Protein AF-A0A2N1PET9-F1 (afdb_monomer_lite)

Foldseek 3Di:
DWDKFDKDFVVVCVFFQKKAFAPQKKKKKFFWDDPVPPDIDTDDIDDIDHTMDTCDCVVCPPTTIIMIIMAGVVGDDCPVPNVCRVVRMDTDGHDWFWAQAADDAFDLDGDDDDDLQSQQKIKTDKDFCVVQPQQKKKAFAPQKWKKKFFWDADPVRGITTHDIDDTDHGIDGHHCLLRPPGGIIMMIMGGPDGSDGCNVPRVCRSVRIDIDGLDDDDDDDDDDQKFKDQAADDAFDQDGDDDDDFVSLQKIKIDKDWPVVLVQFFKKAAAPQKWKKKFFWDDDSNTTTGNDIDDTDHGIDTCDCVVCVPTTMIMMMMGGVVGGGCNVPRGVRSVRIDTHGDD

Structure (mmCIF, N/CA/C/O backbone):
data_AF-A0A2N1PET9-F1
#
_entry.id   AF-A0A2N1PET9-F1
#
loop_
_atom_site.group_PDB
_atom_site.id
_atom_site.type_symbol
_atom_site.label_atom_id
_atom_site.label_alt_id
_atom_site.label_comp_id
_atom_site.label_asym_id
_atom_site.label_entity_id
_atom_site.label_seq_id
_atom_site.pdbx_PDB_ins_code
_atom_site.Cartn_x
_atom_site.Cartn_y
_atom_site.Cartn_z
_atom_site.occupancy
_atom_site.B_iso_or_equiv
_atom_site.auth_seq_id
_atom_site.auth_comp_id
_atom_site.auth_asym_id
_atom_site.auth_atom_id
_atom_site.pdbx_PDB_model_num
ATOM 1 N N . GLY A 1 1 ? 29.180 -23.696 -14.753 1.00 80.88 1 GLY A N 1
ATOM 2 C CA . GLY A 1 1 ? 27.832 -24.281 -14.596 1.00 80.88 1 GLY A CA 1
ATOM 3 C C . GLY A 1 1 ? 26.799 -23.301 -15.110 1.00 80.88 1 GLY A C 1
ATOM 4 O O . GLY A 1 1 ? 27.166 -22.162 -15.376 1.00 80.88 1 GLY A O 1
ATOM 5 N N . TYR A 1 2 ? 25.548 -23.732 -15.288 1.00 87.75 2 TYR A N 1
ATOM 6 C CA . TYR A 1 2 ? 24.441 -22.824 -15.601 1.00 87.75 2 TYR A CA 1
ATOM 7 C C . TYR A 1 2 ? 23.434 -22.825 -14.456 1.00 87.75 2 TYR A C 1
ATOM 9 O O . TYR A 1 2 ? 23.086 -23.896 -13.964 1.00 87.75 2 TYR A O 1
ATOM 17 N N . ALA A 1 3 ? 22.960 -21.643 -14.080 1.00 93.50 3 ALA A N 1
ATOM 18 C CA . ALA A 1 3 ? 21.746 -21.470 -13.294 1.00 93.50 3 ALA A CA 1
ATOM 19 C C . ALA A 1 3 ? 20.600 -21.092 -14.238 1.00 93.50 3 ALA A C 1
ATOM 21 O O . ALA A 1 3 ? 20.826 -20.371 -15.211 1.00 93.50 3 ALA A O 1
ATOM 22 N N . ALA A 1 4 ? 19.396 -21.590 -13.976 1.00 93.62 4 ALA A N 1
ATOM 23 C CA . ALA A 1 4 ? 18.202 -21.242 -14.739 1.00 93.62 4 ALA A CA 1
ATOM 24 C C . ALA A 1 4 ? 17.320 -20.307 -13.908 1.00 93.62 4 ALA A C 1
ATOM 26 O O . ALA A 1 4 ? 17.131 -20.547 -12.716 1.00 93.62 4 ALA A O 1
ATOM 27 N N . SER A 1 5 ? 16.782 -19.260 -14.528 1.00 93.31 5 SER A N 1
ATOM 28 C CA . SER A 1 5 ? 15.759 -18.421 -13.907 1.00 93.31 5 SER A CA 1
ATOM 29 C C . SER A 1 5 ? 14.378 -19.077 -13.970 1.00 93.31 5 SER A C 1
ATOM 31 O O . SER A 1 5 ? 14.150 -20.040 -14.707 1.00 93.31 5 SER A O 1
ATOM 33 N N . ASN A 1 6 ? 13.422 -18.466 -13.271 1.00 92.06 6 ASN A N 1
ATOM 34 C CA . ASN A 1 6 ? 12.003 -18.673 -13.544 1.00 92.06 6 ASN A CA 1
ATOM 35 C C . ASN A 1 6 ? 11.643 -18.225 -14.972 1.00 92.06 6 ASN A C 1
ATOM 37 O O . ASN A 1 6 ? 12.381 -17.460 -15.604 1.00 92.06 6 ASN A O 1
ATOM 41 N N . VAL A 1 7 ? 10.494 -18.694 -15.463 1.00 92.25 7 VAL A N 1
ATOM 42 C CA . VAL A 1 7 ? 9.894 -18.193 -16.704 1.00 92.25 7 VAL A CA 1
ATOM 43 C C . VAL A 1 7 ? 9.193 -16.872 -16.413 1.00 92.25 7 VAL A C 1
ATOM 45 O O . VAL A 1 7 ? 8.407 -16.777 -15.473 1.00 92.25 7 VAL A O 1
ATOM 48 N N . LEU A 1 8 ? 9.475 -15.867 -17.231 1.00 90.50 8 LEU A N 1
ATOM 49 C CA . LEU A 1 8 ? 8.932 -14.519 -17.135 1.00 90.50 8 LEU A CA 1
ATOM 50 C C . LEU A 1 8 ? 8.162 -14.206 -18.416 1.00 90.50 8 LEU A C 1
ATOM 52 O O . LEU A 1 8 ? 8.587 -14.581 -19.510 1.00 90.50 8 LEU A O 1
ATOM 56 N N . SER A 1 9 ? 7.020 -13.537 -18.289 1.00 89.06 9 SER A N 1
ATOM 57 C CA . SER A 1 9 ? 6.255 -13.076 -19.445 1.00 89.06 9 SER A CA 1
ATOM 58 C C . SER A 1 9 ? 6.850 -11.790 -20.013 1.00 89.06 9 SER A C 1
ATOM 60 O O . SER A 1 9 ? 7.503 -11.024 -19.308 1.00 89.06 9 SER A O 1
ATOM 62 N N . LYS A 1 10 ? 6.573 -11.506 -21.283 1.00 88.88 10 LYS A N 1
ATOM 63 C CA . LYS A 1 10 ? 6.876 -10.223 -21.924 1.00 88.88 10 LYS A CA 1
ATOM 64 C C . LYS A 1 10 ? 6.286 -9.039 -21.164 1.00 88.88 10 LYS A C 1
ATOM 66 O O . LYS A 1 10 ? 6.939 -8.015 -21.015 1.00 88.88 10 LYS A O 1
ATOM 71 N N . HIS A 1 11 ? 5.099 -9.225 -20.597 1.00 81.88 11 HIS A N 1
ATOM 72 C CA . HIS A 1 11 ? 4.418 -8.231 -19.771 1.00 81.88 11 HIS A CA 1
ATOM 73 C C . HIS A 1 11 ? 5.182 -7.865 -18.485 1.00 81.88 11 HIS A C 1
ATOM 75 O O . HIS A 1 11 ? 5.112 -6.726 -18.038 1.00 81.88 11 HIS A O 1
ATOM 81 N N . TYR A 1 12 ? 5.984 -8.781 -17.925 1.00 80.06 12 TYR A N 1
ATOM 82 C CA . TYR A 1 12 ? 6.886 -8.463 -16.807 1.00 80.06 12 TYR A CA 1
ATOM 83 C C . TYR A 1 12 ? 7.897 -7.356 -17.169 1.00 80.06 12 TYR A C 1
ATOM 85 O O . TYR A 1 12 ? 8.369 -6.629 -16.298 1.00 80.06 12 TYR A O 1
ATOM 93 N N . PHE A 1 13 ? 8.218 -7.225 -18.458 1.00 83.69 13 PHE A N 1
ATOM 94 C CA . PHE A 1 13 ? 9.203 -6.296 -19.006 1.00 83.69 13 PHE A CA 1
ATOM 95 C C . PHE A 1 13 ? 8.574 -5.168 -19.833 1.00 83.69 13 PHE A C 1
ATOM 97 O O . PHE A 1 13 ? 9.290 -4.526 -20.593 1.00 83.69 13 PHE A O 1
ATOM 104 N N . GLU A 1 14 ? 7.263 -4.925 -19.726 1.00 76.94 14 GLU A N 1
ATOM 105 C CA . GLU A 1 14 ? 6.560 -3.950 -20.581 1.00 76.94 14 GLU A CA 1
ATOM 106 C C . GLU A 1 14 ? 7.174 -2.539 -20.509 1.00 76.94 14 GLU A C 1
ATOM 108 O O . GLU A 1 14 ? 7.229 -1.841 -21.518 1.00 76.94 14 GLU A O 1
ATOM 113 N N . ASP A 1 15 ? 7.748 -2.181 -19.357 1.00 77.31 15 ASP A N 1
ATOM 114 C CA . ASP A 1 15 ? 8.435 -0.906 -19.130 1.00 77.31 15 ASP A CA 1
ATOM 115 C C . ASP A 1 15 ? 9.960 -1.032 -19.050 1.00 77.31 15 ASP A C 1
ATOM 117 O O . ASP A 1 15 ? 10.623 -0.132 -18.544 1.00 77.31 15 ASP A O 1
ATOM 121 N N . VAL A 1 16 ? 10.542 -2.139 -19.511 1.00 85.31 16 VAL A N 1
ATOM 122 C CA . VAL A 1 16 ? 11.996 -2.330 -19.550 1.00 85.31 16 VAL A CA 1
ATOM 123 C C . VAL A 1 16 ? 12.487 -2.126 -20.969 1.00 85.31 16 VAL A C 1
ATOM 125 O O . VAL A 1 16 ? 12.149 -2.881 -21.876 1.00 85.31 16 VAL A O 1
ATOM 128 N N . THR A 1 17 ? 13.330 -1.118 -21.159 1.00 88.00 17 THR A N 1
ATOM 129 C CA . THR A 1 17 ? 13.950 -0.832 -22.454 1.00 88.00 17 THR A CA 1
ATOM 130 C C . THR A 1 17 ? 15.231 -1.627 -22.645 1.00 88.00 17 THR A C 1
ATOM 132 O O . THR A 1 17 ? 15.589 -1.968 -23.772 1.00 88.00 17 THR A O 1
ATOM 135 N N . GLU A 1 18 ? 15.938 -1.925 -21.556 1.00 91.25 18 GLU A N 1
ATOM 136 C CA . GLU A 1 18 ? 17.238 -2.585 -21.589 1.00 91.25 18 GLU A CA 1
ATOM 137 C C . GLU A 1 18 ? 17.450 -3.418 -20.328 1.00 91.25 18 GLU A C 1
ATOM 139 O O . GLU A 1 18 ? 16.949 -3.080 -19.256 1.00 91.25 18 GLU A O 1
ATOM 144 N N . PHE A 1 19 ? 18.287 -4.444 -20.416 1.00 92.50 19 PHE A N 1
ATOM 145 C CA . PHE A 1 19 ? 18.917 -5.007 -19.230 1.00 92.50 19 PHE A CA 1
ATOM 146 C C . PHE A 1 19 ? 20.412 -5.180 -19.437 1.00 92.50 19 PHE A C 1
ATOM 148 O O . PHE A 1 19 ? 20.862 -5.552 -20.522 1.00 92.50 19 PHE A O 1
ATOM 155 N N . ALA A 1 20 ? 21.187 -4.913 -18.394 1.00 94.06 20 ALA A N 1
ATOM 156 C CA . ALA A 1 20 ? 22.621 -5.116 -18.384 1.00 94.06 20 ALA A CA 1
ATOM 157 C C . ALA A 1 20 ? 22.990 -6.301 -17.501 1.00 94.06 20 ALA A C 1
ATOM 159 O O . ALA A 1 20 ? 22.416 -6.529 -16.437 1.00 94.06 20 ALA A O 1
ATOM 160 N N . ILE A 1 21 ? 23.966 -7.060 -17.979 1.00 96.25 21 ILE A N 1
ATOM 161 C CA . ILE A 1 21 ? 24.549 -8.208 -17.299 1.00 96.25 21 ILE A CA 1
ATOM 162 C C . ILE A 1 21 ? 25.854 -7.739 -16.669 1.00 96.25 21 ILE A C 1
ATOM 164 O O . ILE A 1 21 ? 26.705 -7.183 -17.369 1.00 96.25 21 ILE A O 1
ATOM 168 N N . ALA A 1 22 ? 26.015 -7.971 -15.369 1.00 95.12 22 ALA A N 1
ATOM 169 C CA . ALA A 1 22 ? 27.225 -7.616 -14.645 1.00 95.12 22 ALA A CA 1
ATOM 170 C C . ALA A 1 22 ? 28.475 -8.283 -15.247 1.00 95.12 22 ALA A C 1
ATOM 172 O O . ALA A 1 22 ? 28.432 -9.409 -15.759 1.00 95.12 22 ALA A O 1
ATOM 173 N N . ASP A 1 23 ? 29.610 -7.592 -15.145 1.00 96.12 23 ASP A N 1
ATOM 174 C CA . ASP A 1 23 ? 30.898 -8.113 -15.593 1.00 96.12 23 ASP A CA 1
ATOM 175 C C . ASP A 1 23 ? 31.217 -9.458 -14.925 1.00 96.12 23 ASP A C 1
ATOM 177 O O . ASP A 1 23 ? 30.958 -9.682 -13.742 1.00 96.12 23 ASP A O 1
ATOM 181 N N . GLY A 1 24 ? 31.798 -10.376 -15.698 1.00 95.31 24 GLY A N 1
ATOM 182 C CA . GLY A 1 24 ? 32.070 -11.737 -15.231 1.00 95.31 24 GLY A CA 1
ATOM 183 C C . GLY A 1 24 ? 30.876 -12.689 -15.339 1.00 95.31 24 GLY A C 1
ATOM 184 O O . GLY A 1 24 ? 31.009 -13.845 -14.940 1.00 95.31 24 GLY A O 1
ATOM 185 N N . TYR A 1 25 ? 29.753 -12.263 -15.926 1.00 97.19 25 TYR A N 1
ATOM 186 C CA . TYR A 1 25 ? 28.611 -13.124 -16.241 1.00 97.19 25 TYR A CA 1
ATOM 187 C C . TYR A 1 25 ? 28.222 -13.060 -17.721 1.00 97.19 25 TYR A C 1
ATOM 189 O O . TYR A 1 25 ? 28.483 -12.095 -18.433 1.00 97.19 25 TYR A O 1
ATOM 197 N N . GLN A 1 26 ? 27.579 -14.128 -18.186 1.00 97.06 26 GLN A N 1
ATOM 198 C CA . GLN A 1 26 ? 26.928 -14.219 -19.490 1.00 97.06 26 GLN A CA 1
ATOM 199 C C . GLN A 1 26 ? 25.608 -14.975 -19.364 1.00 97.06 26 GLN A C 1
ATOM 201 O O . GLN A 1 26 ? 25.441 -15.835 -18.492 1.00 97.06 26 GLN A O 1
ATOM 206 N N . VAL A 1 27 ? 24.698 -14.726 -20.298 1.00 96.94 27 VAL A N 1
ATOM 207 C CA . VAL A 1 27 ? 23.356 -15.316 -20.277 1.00 96.94 27 VAL A CA 1
ATOM 208 C C . VAL A 1 27 ? 22.914 -15.779 -21.659 1.00 96.94 27 VAL A C 1
ATOM 210 O O . VAL A 1 27 ? 23.251 -15.178 -22.677 1.00 96.94 27 VAL A O 1
ATOM 213 N N . LYS A 1 28 ? 22.158 -16.877 -21.698 1.00 96.56 28 LYS A N 1
ATOM 214 C CA . LYS A 1 28 ? 21.377 -17.297 -22.868 1.00 96.56 28 LYS A CA 1
ATOM 215 C C . LYS A 1 28 ? 19.904 -17.049 -22.598 1.00 96.56 28 LYS A C 1
ATOM 217 O O . LYS A 1 28 ? 19.415 -17.433 -21.535 1.00 96.56 28 LYS A O 1
ATOM 222 N N . MET A 1 29 ? 19.208 -16.503 -23.585 1.00 96.06 29 MET A N 1
ATOM 223 C CA . MET A 1 29 ? 17.759 -16.349 -23.548 1.00 96.06 29 MET A CA 1
ATOM 224 C C . MET A 1 29 ? 17.119 -17.633 -24.045 1.00 96.06 29 MET A C 1
ATOM 226 O O . MET A 1 29 ? 17.530 -18.203 -25.063 1.00 96.06 29 MET A O 1
ATOM 230 N N . ILE A 1 30 ? 16.125 -18.095 -23.307 1.00 97.62 30 ILE A N 1
ATOM 231 C CA . ILE A 1 30 ? 15.328 -19.273 -23.606 1.00 97.62 30 ILE A CA 1
ATOM 232 C C . ILE A 1 30 ? 13.914 -18.768 -23.847 1.00 97.62 30 ILE A C 1
ATOM 234 O O . ILE A 1 30 ? 13.258 -18.362 -22.900 1.00 97.62 30 ILE A O 1
ATOM 238 N N . TYR A 1 31 ? 13.445 -18.774 -25.089 1.00 97.62 31 TYR A N 1
ATOM 239 C CA . TYR A 1 31 ? 12.076 -18.366 -25.399 1.00 97.62 31 TYR A CA 1
ATOM 240 C C . TYR A 1 31 ? 11.148 -19.565 -25.321 1.00 97.62 31 TYR A C 1
ATOM 242 O O . TYR A 1 31 ? 11.491 -20.657 -25.799 1.00 97.62 31 TYR A O 1
ATOM 250 N N . LEU A 1 32 ? 9.982 -19.371 -24.713 1.00 97.69 32 LEU A N 1
ATOM 251 C CA . LEU A 1 32 ? 9.040 -20.442 -24.417 1.00 97.69 32 LEU A CA 1
ATOM 252 C C . LEU A 1 32 ? 7.640 -20.126 -24.949 1.00 97.69 32 LEU A C 1
ATOM 254 O O . LEU A 1 32 ? 7.235 -18.974 -25.065 1.00 97.69 32 LEU A O 1
ATOM 258 N N . SER A 1 33 ? 6.897 -21.187 -25.251 1.00 95.75 33 SER A N 1
ATOM 259 C CA . SER A 1 33 ? 5.436 -21.152 -25.388 1.00 95.75 33 SER A CA 1
ATOM 260 C C . SER A 1 33 ? 4.795 -21.626 -24.092 1.00 95.75 33 SER A C 1
ATOM 262 O O . SER A 1 33 ? 5.385 -22.456 -23.396 1.00 95.75 33 SER A O 1
ATOM 264 N N . TYR A 1 34 ? 3.592 -21.132 -23.814 1.00 93.50 34 TYR A N 1
ATOM 265 C CA . TYR A 1 34 ? 2.735 -21.573 -22.719 1.00 93.50 34 TYR A CA 1
ATOM 266 C C . TYR A 1 34 ? 1.510 -22.294 -23.287 1.00 93.50 34 TYR A C 1
ATOM 268 O O . TYR A 1 34 ? 0.908 -21.816 -24.248 1.00 93.50 34 TYR A O 1
ATOM 276 N N . ASP A 1 35 ? 1.156 -23.449 -22.726 1.00 90.81 35 ASP A N 1
ATOM 277 C CA . ASP A 1 35 ? 0.040 -24.269 -23.219 1.00 90.81 35 ASP A CA 1
ATOM 278 C C . ASP A 1 35 ? -1.322 -23.927 -22.592 1.00 90.81 35 ASP A C 1
ATOM 280 O O . ASP A 1 35 ? -2.331 -24.512 -22.980 1.00 90.81 35 ASP A O 1
ATOM 284 N N . GLY A 1 36 ? -1.363 -22.998 -21.632 1.00 87.38 36 GLY A N 1
ATOM 285 C CA . GLY A 1 36 ? -2.576 -22.654 -20.884 1.00 87.38 36 GLY A CA 1
ATOM 286 C C . GLY A 1 36 ? -2.840 -23.528 -19.652 1.00 87.38 36 GLY A C 1
ATOM 287 O O . GLY A 1 36 ? -3.725 -23.197 -18.867 1.00 87.38 36 GLY A O 1
ATOM 288 N N . TYR A 1 37 ? -2.068 -24.599 -19.442 1.00 90.38 37 TYR A N 1
ATOM 289 C CA . TYR A 1 37 ? -2.277 -25.613 -18.397 1.00 90.38 37 TYR A CA 1
ATOM 290 C C . TYR A 1 37 ? -1.090 -25.743 -17.434 1.00 90.38 37 TYR A C 1
ATOM 292 O O . TYR A 1 37 ? -0.910 -26.777 -16.790 1.00 90.38 37 TYR A O 1
ATOM 300 N N . GLY A 1 38 ? -0.269 -24.701 -17.325 1.00 87.00 38 GLY A N 1
ATOM 301 C CA . GLY A 1 38 ? 0.893 -24.690 -16.437 1.00 87.00 38 GLY A CA 1
ATOM 302 C C . GLY A 1 38 ? 2.186 -25.209 -17.069 1.00 87.00 38 GLY A C 1
ATOM 303 O O . GLY A 1 38 ? 3.208 -25.205 -16.383 1.00 87.00 38 GLY A O 1
ATOM 304 N N . ASN A 1 39 ? 2.197 -25.621 -18.345 1.00 92.25 39 ASN A N 1
ATOM 305 C CA . ASN A 1 39 ? 3.411 -26.147 -18.974 1.00 92.25 39 ASN A CA 1
ATOM 306 C C . ASN A 1 39 ? 4.035 -25.155 -19.954 1.00 92.25 39 ASN A C 1
ATOM 308 O O . ASN A 1 39 ? 3.360 -24.496 -20.747 1.00 92.25 39 ASN A O 1
ATOM 312 N N . TYR A 1 40 ? 5.368 -25.130 -19.944 1.00 95.50 40 TYR A N 1
ATOM 313 C CA . TYR A 1 40 ? 6.169 -24.332 -20.861 1.00 95.50 40 TYR A CA 1
ATOM 314 C C . TYR A 1 40 ? 7.007 -25.215 -21.778 1.00 95.50 40 TYR A C 1
ATOM 316 O O . TYR A 1 40 ? 7.647 -26.173 -21.338 1.00 95.50 40 TYR A O 1
ATOM 324 N N . LYS A 1 41 ? 7.054 -24.860 -23.063 1.00 96.44 41 LYS A N 1
ATOM 325 C CA . LYS A 1 41 ? 7.885 -25.547 -24.056 1.00 96.44 41 LYS A CA 1
ATOM 326 C C . LYS A 1 41 ? 8.892 -24.582 -24.656 1.00 96.44 41 LYS A C 1
ATOM 328 O O . LYS A 1 41 ? 8.511 -23.562 -25.222 1.00 96.44 41 LYS A O 1
ATOM 333 N N . VAL A 1 42 ? 10.172 -24.949 -24.591 1.00 97.12 42 VAL A N 1
ATOM 334 C CA . VAL A 1 42 ? 11.250 -24.183 -25.229 1.00 97.12 42 VAL A CA 1
ATOM 335 C C . VAL A 1 42 ? 11.060 -24.175 -26.743 1.00 97.12 42 VAL A C 1
ATOM 337 O O . VAL A 1 42 ? 11.024 -25.233 -27.375 1.00 97.12 42 VAL A O 1
ATOM 340 N N . LEU A 1 43 ? 10.973 -22.976 -27.305 1.00 97.25 43 LEU A N 1
ATOM 341 C CA . LEU A 1 43 ? 10.881 -22.726 -28.739 1.00 97.25 43 LEU A CA 1
ATOM 342 C C . LEU A 1 43 ? 12.251 -22.399 -29.325 1.00 97.25 43 LEU A C 1
ATOM 344 O O . LEU A 1 43 ? 12.633 -22.943 -30.359 1.00 97.25 43 LEU A O 1
ATOM 348 N N . PHE A 1 44 ? 13.009 -21.547 -28.636 1.00 97.06 44 PHE A N 1
ATOM 349 C CA . PHE A 1 44 ? 14.278 -21.037 -29.133 1.00 97.06 44 PHE A CA 1
ATOM 350 C C . PHE A 1 44 ? 15.273 -20.796 -27.997 1.00 97.06 44 PHE A C 1
ATOM 352 O O . PHE A 1 44 ? 14.895 -20.537 -26.855 1.00 97.06 44 PHE A O 1
ATOM 359 N N . ARG A 1 45 ? 16.566 -20.916 -28.314 1.00 97.00 45 ARG A N 1
ATOM 360 C CA . ARG A 1 45 ? 17.674 -20.597 -27.411 1.00 97.00 45 ARG A CA 1
ATOM 361 C C . ARG A 1 45 ? 18.688 -19.754 -28.159 1.00 97.00 45 ARG A C 1
ATOM 363 O O . ARG A 1 45 ? 19.130 -20.152 -29.235 1.00 97.00 45 ARG A O 1
ATOM 370 N N . THR A 1 46 ? 19.092 -18.641 -27.571 1.00 96.25 46 THR A N 1
ATOM 371 C CA . THR A 1 46 ? 20.109 -17.772 -28.166 1.00 96.25 46 THR A CA 1
ATOM 372 C C . THR A 1 46 ? 21.523 -18.306 -27.924 1.00 96.25 46 THR A C 1
ATOM 374 O O . THR A 1 46 ? 21.758 -19.215 -27.116 1.00 96.25 46 THR A O 1
ATOM 377 N N . SER A 1 47 ? 22.501 -17.691 -28.592 1.00 95.44 47 SER A N 1
ATOM 378 C CA . SER A 1 47 ? 23.890 -17.693 -28.127 1.00 95.44 47 SER A CA 1
ATOM 379 C C . SER A 1 47 ? 24.024 -16.971 -26.778 1.00 95.44 47 SER A C 1
ATOM 381 O O . SER A 1 47 ? 23.077 -16.355 -26.286 1.00 95.44 47 SER A O 1
ATOM 383 N N . THR A 1 48 ? 25.199 -17.076 -26.159 1.00 95.75 48 THR A N 1
ATOM 384 C CA . THR A 1 48 ? 25.529 -16.313 -24.950 1.00 95.75 48 THR A CA 1
ATOM 385 C C . THR A 1 48 ? 25.673 -14.832 -25.271 1.00 95.75 48 THR A C 1
ATOM 387 O O . THR A 1 48 ? 26.273 -14.477 -26.285 1.00 95.75 48 THR A O 1
ATOM 390 N N . PHE A 1 49 ? 25.173 -13.992 -24.376 1.00 95.94 49 PHE A N 1
ATOM 391 C CA . PHE A 1 49 ? 25.337 -12.546 -24.398 1.00 95.94 49 PHE A CA 1
ATOM 392 C C . PHE A 1 49 ? 26.037 -12.055 -23.130 1.00 95.94 49 PHE A C 1
ATOM 394 O O . PHE A 1 49 ? 25.976 -12.713 -22.091 1.00 95.94 49 PHE A O 1
ATOM 401 N N . THR A 1 50 ? 26.657 -10.884 -23.234 1.00 96.19 50 THR A N 1
ATOM 402 C CA . THR A 1 50 ? 27.302 -10.118 -22.156 1.00 96.19 50 THR A CA 1
ATOM 403 C C . THR A 1 50 ? 26.953 -8.639 -22.327 1.00 96.19 50 THR A C 1
ATOM 405 O O . THR A 1 50 ? 26.648 -8.223 -23.446 1.00 96.19 50 THR A O 1
ATOM 408 N N . GLY A 1 51 ? 27.076 -7.834 -21.270 1.00 95.31 51 GLY A N 1
ATOM 409 C CA . GLY A 1 51 ? 26.830 -6.390 -21.336 1.00 95.31 51 GLY A CA 1
ATOM 410 C C . GLY A 1 51 ? 25.343 -6.041 -21.414 1.00 95.31 51 GLY A C 1
ATOM 411 O O . GLY A 1 51 ? 24.519 -6.720 -20.807 1.00 95.31 51 GLY A O 1
ATOM 412 N N . THR A 1 52 ? 25.010 -4.970 -22.135 1.00 95.69 52 THR A N 1
ATOM 413 C CA . THR A 1 52 ? 23.641 -4.444 -22.237 1.00 95.69 52 THR A CA 1
ATOM 414 C C . THR A 1 52 ? 22.893 -5.009 -23.436 1.00 95.69 52 THR A C 1
ATOM 416 O O . THR A 1 52 ? 23.418 -5.058 -24.550 1.00 95.69 52 THR A O 1
ATOM 419 N N . ILE A 1 53 ? 21.643 -5.403 -23.210 1.00 94.19 53 ILE A N 1
ATOM 420 C CA . ILE A 1 53 ? 20.724 -5.936 -24.209 1.00 94.19 53 ILE A CA 1
ATOM 421 C C . ILE A 1 53 ? 19.486 -5.050 -24.238 1.00 94.19 53 ILE A C 1
ATOM 423 O O . ILE A 1 53 ? 18.831 -4.859 -23.217 1.00 94.19 53 ILE A O 1
ATOM 427 N N . VAL A 1 54 ? 19.159 -4.536 -25.420 1.00 93.12 54 VAL A N 1
ATOM 428 C CA . VAL A 1 54 ? 17.942 -3.756 -25.660 1.00 93.12 54 VAL A CA 1
ATOM 429 C C . VAL A 1 54 ? 16.759 -4.714 -25.815 1.00 93.12 54 VAL A C 1
ATOM 431 O O . VAL A 1 54 ? 16.847 -5.684 -26.566 1.00 93.12 54 VAL A O 1
ATOM 434 N N . MET A 1 55 ? 15.662 -4.451 -25.108 1.00 91.12 55 MET A N 1
ATOM 435 C CA . MET A 1 55 ? 14.447 -5.274 -25.079 1.00 91.12 55 MET A CA 1
ATOM 436 C C . MET A 1 55 ? 13.376 -4.749 -26.046 1.00 91.12 55 MET A C 1
ATOM 438 O O . MET A 1 55 ? 12.231 -4.507 -25.673 1.00 91.12 55 MET A O 1
ATOM 442 N N . ASP A 1 56 ? 13.749 -4.552 -27.307 1.00 89.44 56 ASP A N 1
ATOM 443 C CA . ASP A 1 56 ? 12.846 -4.044 -28.341 1.00 89.44 56 ASP A CA 1
ATOM 444 C C . ASP A 1 56 ? 12.011 -5.156 -29.019 1.00 89.44 56 ASP A C 1
ATOM 446 O O . ASP A 1 56 ? 12.003 -6.327 -28.626 1.00 89.44 56 ASP A O 1
ATOM 450 N N . ALA A 1 57 ? 11.286 -4.795 -30.082 1.00 89.50 57 ALA A N 1
ATOM 451 C CA . ALA A 1 57 ? 10.522 -5.755 -30.875 1.00 89.50 57 ALA A CA 1
ATOM 452 C C . ALA A 1 57 ? 11.404 -6.842 -31.523 1.00 89.50 57 ALA A C 1
ATOM 454 O O . ALA A 1 57 ? 10.923 -7.951 -31.747 1.00 89.50 57 ALA A O 1
ATOM 455 N N . ALA A 1 58 ? 12.680 -6.560 -31.808 1.00 91.94 58 ALA A N 1
ATOM 456 C CA . ALA A 1 58 ? 13.603 -7.550 -32.357 1.00 91.94 58 ALA A CA 1
ATOM 457 C C . ALA A 1 58 ? 14.075 -8.538 -31.282 1.00 91.94 58 ALA A C 1
ATOM 459 O O . ALA A 1 58 ? 14.224 -9.725 -31.579 1.00 91.94 58 ALA A O 1
ATOM 460 N N . PHE A 1 59 ? 14.254 -8.081 -30.037 1.00 92.56 59 PHE A N 1
ATOM 461 C CA . PHE A 1 59 ? 14.504 -8.962 -28.897 1.00 92.56 59 PHE A CA 1
ATOM 462 C C . PHE A 1 59 ? 13.340 -9.929 -28.667 1.00 92.56 59 PHE A C 1
ATOM 464 O O . PHE A 1 59 ? 13.564 -11.124 -28.477 1.00 92.56 59 PHE A O 1
ATOM 471 N N . TRP A 1 60 ? 12.100 -9.438 -28.679 1.00 93.25 60 TRP A N 1
ATOM 472 C CA . TRP A 1 60 ? 10.937 -10.280 -28.390 1.00 93.25 60 TRP A CA 1
ATOM 473 C C . TRP A 1 60 ? 10.499 -11.147 -29.569 1.00 93.25 60 TRP A C 1
ATOM 475 O O . TRP A 1 60 ? 10.078 -12.284 -29.360 1.00 93.25 60 TRP A O 1
ATOM 485 N N . GLY A 1 61 ? 10.580 -10.635 -30.799 1.00 92.25 61 GLY A N 1
ATOM 486 C CA . GLY A 1 61 ? 9.927 -11.263 -31.947 1.00 92.25 61 GLY A CA 1
ATOM 487 C C . GLY A 1 61 ? 8.456 -11.572 -31.639 1.00 92.25 61 GLY A C 1
ATOM 488 O O . GLY A 1 61 ? 7.747 -10.741 -31.069 1.00 92.25 61 GLY A O 1
ATOM 489 N N . ASP A 1 62 ? 8.037 -12.800 -31.949 1.00 93.62 62 ASP A N 1
ATOM 490 C CA . ASP A 1 62 ? 6.686 -13.313 -31.675 1.00 93.62 62 ASP A CA 1
ATOM 491 C C . ASP A 1 62 ? 6.580 -14.068 -30.329 1.00 93.62 62 ASP A C 1
ATOM 493 O O . ASP A 1 62 ? 5.614 -14.796 -30.090 1.00 93.62 62 ASP A O 1
ATOM 497 N N . TYR A 1 63 ? 7.595 -13.981 -29.463 1.00 95.38 63 TYR A N 1
ATOM 498 C CA . TYR A 1 63 ? 7.631 -14.729 -28.208 1.00 95.38 63 TYR A CA 1
ATOM 499 C C . TYR A 1 63 ? 7.032 -13.930 -27.045 1.00 95.38 63 TYR A C 1
ATOM 501 O O . TYR A 1 63 ? 7.345 -12.759 -26.849 1.00 95.38 63 TYR A O 1
ATOM 509 N N . GLU A 1 64 ? 6.240 -14.612 -26.215 1.00 93.38 64 GLU A N 1
ATOM 510 C CA . GLU A 1 64 ? 5.565 -14.020 -25.048 1.00 93.38 64 GLU A CA 1
ATOM 511 C C . GLU A 1 64 ? 6.208 -14.396 -23.707 1.00 93.38 64 GLU A C 1
ATOM 513 O O . GLU A 1 64 ? 5.885 -13.807 -22.678 1.00 93.38 64 GLU A O 1
ATOM 518 N N . TYR A 1 65 ? 7.125 -15.368 -23.693 1.00 94.56 65 TYR A N 1
ATOM 519 C CA . TYR A 1 65 ? 7.778 -15.841 -22.475 1.00 94.56 65 TYR A CA 1
ATOM 520 C C . TYR A 1 65 ? 9.270 -16.062 -22.689 1.00 94.56 65 TYR A C 1
ATOM 522 O O . TYR A 1 65 ? 9.692 -16.611 -23.713 1.00 94.56 65 TYR A O 1
ATOM 530 N N . VAL A 1 66 ? 10.060 -15.695 -21.683 1.00 96.12 66 VAL A N 1
ATOM 531 C CA . VAL A 1 66 ? 11.514 -15.848 -21.662 1.00 96.12 66 VAL A CA 1
ATOM 532 C C . VAL A 1 66 ? 11.984 -16.411 -20.320 1.00 96.12 66 VAL A C 1
ATOM 534 O O . VAL A 1 66 ? 11.404 -16.147 -19.272 1.00 96.12 66 VAL A O 1
ATOM 537 N N . ALA A 1 67 ? 13.050 -17.200 -20.349 1.00 96.56 67 ALA A N 1
ATOM 538 C CA . ALA A 1 67 ? 13.842 -17.574 -19.186 1.00 96.56 67 ALA A CA 1
ATOM 539 C C . ALA A 1 67 ? 15.331 -17.386 -19.500 1.00 96.56 67 ALA A C 1
ATOM 541 O O . ALA A 1 67 ? 15.737 -17.316 -20.663 1.00 96.56 67 ALA A O 1
ATOM 542 N N . PHE A 1 68 ? 16.154 -17.339 -18.463 1.00 95.75 68 PHE A N 1
ATOM 543 C CA . PHE A 1 68 ? 17.575 -17.043 -18.552 1.00 95.75 68 PHE A CA 1
ATOM 544 C C . PHE A 1 68 ? 18.400 -18.236 -18.086 1.00 95.75 68 PHE A C 1
ATOM 546 O O . PHE A 1 68 ? 18.204 -18.743 -16.985 1.00 95.75 68 PHE A O 1
ATOM 553 N N . ASN A 1 69 ? 19.370 -18.647 -18.901 1.00 96.75 69 ASN A N 1
ATOM 554 C CA . ASN A 1 69 ? 20.450 -19.528 -18.463 1.00 96.75 69 ASN A CA 1
ATOM 555 C C . ASN A 1 69 ? 21.702 -18.693 -18.206 1.00 96.75 69 ASN A C 1
ATOM 557 O O . ASN A 1 69 ? 22.323 -18.212 -19.154 1.00 96.75 69 ASN A O 1
ATOM 561 N N . ILE A 1 70 ? 22.083 -18.563 -16.942 1.00 96.50 70 ILE A N 1
ATOM 562 C CA . ILE A 1 70 ? 23.140 -17.680 -16.445 1.00 96.50 70 ILE A CA 1
ATOM 563 C C . ILE A 1 70 ? 24.406 -18.501 -16.197 1.00 96.50 70 ILE A C 1
ATOM 565 O O . ILE A 1 70 ? 24.332 -19.593 -15.637 1.00 96.50 70 ILE A O 1
ATOM 569 N N . SER A 1 71 ? 25.571 -17.994 -16.594 1.00 96.88 71 SER A N 1
ATOM 570 C CA . SER A 1 71 ? 26.876 -18.602 -16.291 1.00 96.88 71 SER A CA 1
ATOM 571 C C . SER A 1 71 ? 27.936 -17.534 -16.025 1.00 96.88 71 SER A C 1
ATOM 573 O O . SER A 1 71 ? 27.828 -16.427 -16.543 1.00 96.88 71 SER A O 1
ATOM 575 N N . SER A 1 72 ? 28.963 -17.867 -15.246 1.00 96.25 72 SER A N 1
ATOM 576 C CA . SER A 1 72 ? 30.115 -16.996 -14.992 1.00 96.25 72 SER A CA 1
ATOM 577 C C . SER A 1 72 ? 31.181 -17.070 -16.095 1.00 96.25 72 SER A C 1
ATOM 579 O O . SER A 1 72 ? 31.223 -18.014 -16.894 1.00 96.25 72 SER A O 1
ATOM 581 N N . ILE A 1 73 ? 32.061 -16.068 -16.119 1.00 94.69 73 ILE A N 1
ATOM 582 C CA . ILE A 1 73 ? 33.213 -15.930 -17.010 1.00 94.69 73 ILE A CA 1
ATOM 583 C C . ILE A 1 73 ? 34.473 -15.680 -16.152 1.00 94.69 73 ILE A C 1
ATOM 585 O O . ILE A 1 73 ? 34.592 -14.609 -15.560 1.00 94.69 73 ILE A O 1
ATOM 589 N N . PRO A 1 74 ? 35.441 -16.620 -16.100 1.00 94.00 74 PRO A N 1
ATOM 590 C CA . PRO A 1 74 ? 35.388 -17.965 -16.671 1.00 94.00 74 PRO A CA 1
ATOM 591 C C . PRO A 1 74 ? 34.340 -18.842 -15.968 1.00 94.00 74 PRO A C 1
ATOM 593 O O . PRO A 1 74 ? 33.963 -18.586 -14.829 1.00 94.00 74 PRO A O 1
ATOM 596 N N . SER A 1 75 ? 33.890 -19.906 -16.639 1.00 93.44 75 SER A N 1
ATOM 597 C CA . SER A 1 75 ? 32.855 -20.792 -16.092 1.00 93.44 75 SER A CA 1
ATOM 598 C C . SER A 1 75 ? 33.286 -21.412 -14.761 1.00 93.44 75 SER A C 1
ATOM 600 O O . SER A 1 75 ? 34.202 -22.233 -14.720 1.00 93.44 75 SER A O 1
ATOM 602 N N . SER A 1 76 ? 32.527 -21.115 -13.713 1.00 93.38 76 SER A N 1
ATOM 603 C CA . SER A 1 76 ? 32.641 -21.691 -12.373 1.00 93.38 76 SER A CA 1
ATOM 604 C C . SER A 1 76 ? 31.361 -22.429 -11.977 1.00 93.38 76 SER A C 1
ATOM 606 O O . SER A 1 76 ? 30.353 -22.406 -12.693 1.00 93.38 76 SER A O 1
ATOM 608 N N . ASP A 1 77 ? 31.396 -23.124 -10.844 1.00 93.75 77 ASP A N 1
ATOM 609 C CA . ASP A 1 77 ? 30.167 -23.543 -10.173 1.00 93.75 77 ASP A CA 1
ATOM 610 C C . ASP A 1 77 ? 29.425 -22.305 -9.635 1.00 93.75 77 ASP A C 1
ATOM 612 O O . ASP A 1 77 ? 30.062 -21.359 -9.170 1.00 93.75 77 ASP A O 1
ATOM 616 N N . LEU A 1 78 ? 28.096 -22.305 -9.753 1.00 94.31 78 LEU A N 1
ATOM 617 C CA . LEU A 1 78 ? 27.208 -21.239 -9.278 1.00 94.31 78 LEU A CA 1
ATOM 618 C C . LEU A 1 78 ? 26.342 -21.682 -8.090 1.00 94.31 78 LEU A C 1
ATOM 620 O O . LEU A 1 78 ? 25.583 -20.873 -7.566 1.00 94.31 78 LEU A O 1
ATOM 624 N N . SER A 1 79 ? 26.445 -22.944 -7.657 1.00 92.69 79 SER A N 1
ATOM 625 C CA . SER A 1 79 ? 25.596 -23.523 -6.607 1.00 92.69 79 SER A CA 1
ATOM 626 C C . SER A 1 79 ? 25.593 -22.717 -5.301 1.00 92.69 79 SER A C 1
ATOM 628 O O . SER A 1 79 ? 24.548 -22.571 -4.678 1.00 92.69 79 SER A O 1
ATOM 630 N N . GLY A 1 80 ? 26.737 -22.141 -4.921 1.00 91.81 80 GLY A N 1
ATOM 631 C CA . GLY A 1 80 ? 26.883 -21.334 -3.707 1.00 91.81 80 GLY A CA 1
ATOM 632 C C . GLY A 1 80 ? 26.470 -19.864 -3.834 1.00 91.81 80 GLY A C 1
ATOM 633 O O . GLY A 1 80 ? 26.603 -19.131 -2.860 1.00 91.81 80 GLY A O 1
ATOM 634 N N . VAL A 1 81 ? 26.027 -19.411 -5.013 1.00 90.62 81 VAL A N 1
ATOM 635 C CA . VAL A 1 81 ? 25.695 -17.995 -5.277 1.00 90.62 81 VAL A CA 1
ATOM 636 C C . VAL A 1 81 ? 24.350 -17.811 -5.985 1.00 90.62 81 VAL A C 1
ATOM 638 O O . VAL A 1 81 ? 24.085 -16.739 -6.514 1.00 90.62 81 VAL A O 1
ATOM 641 N N . LEU A 1 82 ? 23.489 -18.836 -6.016 1.00 91.06 82 LEU A N 1
ATOM 642 C CA . LEU A 1 82 ? 22.204 -18.775 -6.729 1.00 91.06 82 LEU A CA 1
ATOM 643 C C . LEU A 1 82 ? 21.335 -17.589 -6.283 1.00 91.06 82 LEU A C 1
ATOM 645 O O . LEU A 1 82 ? 20.773 -16.899 -7.131 1.00 91.06 82 LEU A O 1
ATOM 649 N N . ASP A 1 83 ? 21.307 -17.305 -4.981 1.00 86.94 83 ASP A N 1
ATOM 650 C CA . ASP A 1 83 ? 20.467 -16.254 -4.394 1.00 86.94 83 ASP A CA 1
ATOM 651 C C . ASP A 1 83 ? 20.936 -14.833 -4.746 1.00 86.94 83 ASP A C 1
ATOM 653 O O . ASP A 1 83 ? 20.160 -13.884 -4.664 1.00 86.94 83 ASP A O 1
ATOM 657 N N . THR A 1 84 ? 22.190 -14.663 -5.182 1.00 89.25 84 THR A N 1
ATOM 658 C CA . THR A 1 84 ? 22.744 -13.350 -5.558 1.00 89.25 84 THR A CA 1
ATOM 659 C C . THR A 1 84 ? 22.727 -13.099 -7.065 1.00 89.25 84 THR A C 1
ATOM 661 O O . THR A 1 84 ? 23.006 -11.980 -7.506 1.00 89.25 84 THR A O 1
ATOM 664 N N . LEU A 1 85 ? 22.370 -14.108 -7.870 1.00 90.88 85 LEU A N 1
ATOM 665 C CA . LEU A 1 85 ? 22.297 -13.991 -9.327 1.00 90.88 85 LEU A CA 1
ATOM 666 C C . LEU A 1 85 ? 21.297 -12.941 -9.827 1.00 90.88 85 LEU A C 1
ATOM 668 O O . LEU A 1 85 ? 21.641 -12.270 -10.800 1.00 90.88 85 LEU A O 1
ATOM 672 N N . PRO A 1 86 ? 20.114 -12.732 -9.211 1.00 88.00 86 PRO A N 1
ATOM 673 C CA . PRO A 1 86 ? 19.218 -11.655 -9.631 1.00 88.00 86 PRO A CA 1
ATOM 674 C C . PRO A 1 86 ? 19.889 -10.276 -9.594 1.00 88.00 86 PRO A C 1
ATOM 676 O O . PRO A 1 86 ? 19.673 -9.470 -10.491 1.00 88.00 86 PRO A O 1
ATOM 679 N N . GLY A 1 87 ? 20.778 -10.040 -8.622 1.00 85.56 87 GLY A N 1
ATOM 680 C CA . GLY A 1 87 ? 21.544 -8.795 -8.504 1.00 85.56 87 GLY A CA 1
ATOM 681 C C . GLY A 1 87 ? 22.636 -8.608 -9.564 1.00 85.56 87 GLY A C 1
ATOM 682 O O . GLY A 1 87 ? 23.256 -7.552 -9.611 1.00 85.56 87 GLY A O 1
ATOM 683 N N . GLN A 1 88 ? 22.883 -9.610 -10.416 1.00 92.75 88 GLN A N 1
ATOM 684 C CA . GLN A 1 88 ? 23.801 -9.502 -11.560 1.00 92.75 88 GLN A CA 1
ATOM 685 C C . GLN A 1 88 ? 23.115 -8.947 -12.814 1.00 92.75 88 GLN A C 1
ATOM 687 O O . GLN A 1 88 ? 23.755 -8.819 -13.858 1.00 92.75 88 GLN A O 1
ATOM 692 N N . PHE A 1 89 ? 21.823 -8.635 -12.719 1.00 90.62 89 PHE A N 1
ATOM 693 C CA . PHE A 1 89 ? 21.052 -7.976 -13.759 1.00 90.62 89 PHE A CA 1
ATOM 694 C C . PHE A 1 89 ? 20.650 -6.590 -13.270 1.00 90.62 89 PHE A C 1
ATOM 696 O O . PHE A 1 89 ? 20.123 -6.442 -12.169 1.00 90.62 89 PHE A O 1
ATOM 703 N N . SER A 1 90 ? 20.860 -5.577 -14.101 1.00 87.75 90 SER A N 1
ATOM 704 C CA . SER A 1 90 ? 20.218 -4.276 -13.932 1.00 87.75 90 SER A CA 1
ATOM 705 C C . SER A 1 90 ? 19.271 -4.029 -15.096 1.00 87.75 90 SER A C 1
ATOM 707 O O . SER A 1 90 ? 19.511 -4.494 -16.205 1.00 87.75 90 SER A O 1
ATOM 709 N N . PHE A 1 91 ? 18.176 -3.323 -14.842 1.00 87.19 91 PHE A N 1
ATOM 710 C CA . PHE A 1 91 ? 17.150 -3.039 -15.838 1.00 87.19 91 PHE A CA 1
ATOM 711 C C . PHE A 1 91 ? 17.057 -1.530 -16.038 1.00 87.19 91 PHE A C 1
ATOM 713 O O . PHE A 1 91 ? 16.896 -0.786 -15.067 1.00 87.19 91 PHE A O 1
ATOM 720 N N . THR A 1 92 ? 17.146 -1.083 -17.288 1.00 83.75 92 THR A N 1
ATOM 721 C CA . THR A 1 92 ? 16.788 0.283 -17.671 1.00 83.75 92 THR A CA 1
ATOM 722 C C . THR A 1 92 ? 15.304 0.296 -17.982 1.00 83.75 92 THR A C 1
ATOM 724 O O . THR A 1 92 ? 14.821 -0.512 -18.778 1.00 83.75 92 THR A O 1
ATOM 727 N N . ARG A 1 93 ? 14.579 1.203 -17.332 1.00 79.06 93 ARG A N 1
ATOM 728 C CA . ARG A 1 93 ? 13.136 1.349 -17.502 1.00 79.06 93 ARG A CA 1
ATOM 729 C C . ARG A 1 93 ? 12.791 2.494 -18.445 1.00 79.06 93 ARG A C 1
ATOM 731 O O . ARG A 1 93 ? 13.551 3.459 -18.555 1.00 79.06 93 ARG A O 1
ATOM 738 N N . THR A 1 94 ? 11.599 2.437 -19.022 1.00 75.19 94 THR A N 1
ATOM 739 C CA . THR A 1 94 ? 10.918 3.629 -19.526 1.00 75.19 94 THR A CA 1
ATOM 740 C C . THR A 1 94 ? 10.771 4.617 -18.369 1.00 75.19 94 THR A C 1
ATOM 742 O O . THR A 1 94 ? 10.371 4.238 -17.265 1.00 75.19 94 THR A O 1
ATOM 745 N N . ALA A 1 95 ? 11.145 5.875 -18.603 1.00 81.31 95 ALA A N 1
ATOM 746 C CA . ALA A 1 95 ? 11.032 6.926 -17.598 1.00 81.31 95 ALA A CA 1
ATOM 747 C C . ALA A 1 95 ? 9.585 7.058 -17.103 1.00 81.31 95 ALA A C 1
ATOM 749 O O . ALA A 1 95 ? 8.641 6.810 -17.860 1.00 81.31 95 ALA A O 1
ATOM 750 N N . MET A 1 96 ? 9.406 7.467 -15.845 1.00 89.88 96 MET A N 1
ATOM 751 C CA . MET A 1 96 ? 8.074 7.790 -15.352 1.00 89.88 96 MET A CA 1
ATOM 752 C C . MET A 1 96 ? 7.572 9.030 -16.092 1.00 89.88 96 MET A C 1
ATOM 754 O O . MET A 1 96 ? 8.120 10.120 -15.963 1.00 89.88 96 MET A O 1
ATOM 758 N N . THR A 1 97 ? 6.520 8.862 -16.881 1.00 93.31 97 THR A N 1
ATOM 759 C CA . THR A 1 97 ? 5.903 9.948 -17.644 1.00 93.31 97 THR A CA 1
ATOM 760 C C . THR A 1 97 ? 4.596 10.360 -17.000 1.00 93.31 97 THR A C 1
ATOM 762 O O . THR A 1 97 ? 3.910 9.546 -16.380 1.00 93.31 97 THR A O 1
ATOM 765 N N . PHE A 1 98 ? 4.241 11.632 -17.160 1.00 96.81 98 PHE A N 1
ATOM 766 C CA . PHE A 1 98 ? 3.039 12.200 -16.572 1.00 96.81 98 PHE A CA 1
ATOM 767 C C . PHE A 1 98 ? 2.113 12.767 -17.638 1.00 96.81 98 PHE A C 1
ATOM 769 O O . PHE A 1 98 ? 2.543 13.410 -18.592 1.00 96.81 98 PHE A O 1
ATOM 776 N N . THR A 1 99 ? 0.818 12.552 -17.438 1.00 97.00 99 THR A N 1
ATOM 777 C CA . THR A 1 99 ? -0.263 13.136 -18.234 1.00 97.00 99 THR A CA 1
ATOM 778 C C . THR A 1 99 ? -1.094 14.054 -17.345 1.00 97.00 99 THR A C 1
ATOM 780 O O . THR A 1 99 ? -1.370 13.716 -16.193 1.00 97.00 99 THR A O 1
ATOM 783 N N . SER A 1 100 ? -1.524 15.208 -17.865 1.00 97.44 100 SER A N 1
ATOM 784 C CA . SER A 1 100 ? -2.450 16.081 -17.134 1.00 97.44 100 SER A CA 1
ATOM 785 C C . SER A 1 100 ? -3.789 15.372 -16.931 1.00 97.44 100 SER A C 1
ATOM 787 O O . SER A 1 100 ? -4.469 15.007 -17.894 1.00 97.44 100 SER A O 1
ATOM 789 N N . GLY A 1 101 ? -4.148 15.150 -15.672 1.00 97.56 101 GLY A N 1
ATOM 790 C CA . GLY A 1 101 ? -5.287 14.334 -15.289 1.00 97.56 101 GLY A CA 1
ATOM 791 C C . GLY A 1 101 ? -5.020 13.503 -14.043 1.00 97.56 101 GLY A C 1
ATOM 792 O O . GLY A 1 101 ? -4.023 13.680 -13.347 1.00 97.56 101 GLY A O 1
ATOM 793 N N . TYR A 1 102 ? -5.940 12.592 -13.740 1.00 97.94 102 TYR A N 1
ATOM 794 C CA . TYR A 1 102 ? -5.847 11.735 -12.560 1.00 97.94 102 TYR A CA 1
ATOM 795 C C . TYR A 1 102 ? -6.421 10.342 -12.817 1.00 97.94 102 TYR A C 1
ATOM 797 O O . TYR A 1 102 ? -7.429 10.170 -13.501 1.00 97.94 102 TYR A O 1
ATOM 805 N N . TRP A 1 103 ? -5.831 9.333 -12.190 1.00 98.00 103 TRP A N 1
ATOM 806 C CA . TRP A 1 103 ? -6.445 8.019 -12.037 1.00 98.00 103 TRP A CA 1
ATOM 807 C C . TRP A 1 103 ? -7.613 8.105 -11.059 1.00 98.00 103 TRP A C 1
ATOM 809 O O . TRP A 1 103 ? -7.417 8.494 -9.899 1.00 98.00 103 TRP A O 1
ATOM 819 N N . ASN A 1 104 ? -8.821 7.756 -11.509 1.00 96.88 104 ASN A N 1
ATOM 820 C CA . ASN A 1 104 ? -10.011 7.691 -10.662 1.00 96.88 104 ASN A CA 1
ATOM 821 C C . ASN A 1 104 ? -10.281 6.262 -10.166 1.00 96.88 104 ASN A C 1
ATOM 823 O O . ASN A 1 104 ? -9.769 5.294 -10.716 1.00 96.88 104 ASN A O 1
ATOM 827 N N . SER A 1 105 ? -11.081 6.116 -9.110 1.00 93.88 105 SER A N 1
ATOM 828 C CA . SER A 1 105 ? -11.429 4.798 -8.568 1.00 93.88 105 SER A CA 1
ATOM 829 C C . SER A 1 105 ? -12.199 3.979 -9.607 1.00 93.88 105 SER A C 1
ATOM 831 O O . SER A 1 105 ? -13.173 4.479 -10.168 1.00 93.88 105 SER A O 1
ATOM 833 N N . GLY A 1 106 ? -11.764 2.743 -9.865 1.00 94.50 106 GLY A N 1
ATOM 834 C CA . GLY A 1 106 ? -12.363 1.871 -10.879 1.00 94.50 106 GLY A CA 1
ATOM 835 C C . GLY A 1 106 ? -12.085 2.275 -12.330 1.00 94.50 106 GLY A C 1
ATOM 836 O O . GLY A 1 106 ? -12.610 1.627 -13.231 1.00 94.50 106 GLY A O 1
ATOM 837 N N . ALA A 1 107 ? -11.295 3.326 -12.575 1.00 95.94 107 ALA A N 1
ATOM 838 C CA . ALA A 1 107 ? -10.965 3.756 -13.929 1.00 95.94 107 ALA A CA 1
ATOM 839 C C . ALA A 1 107 ? -10.022 2.759 -14.614 1.00 95.94 107 ALA A C 1
A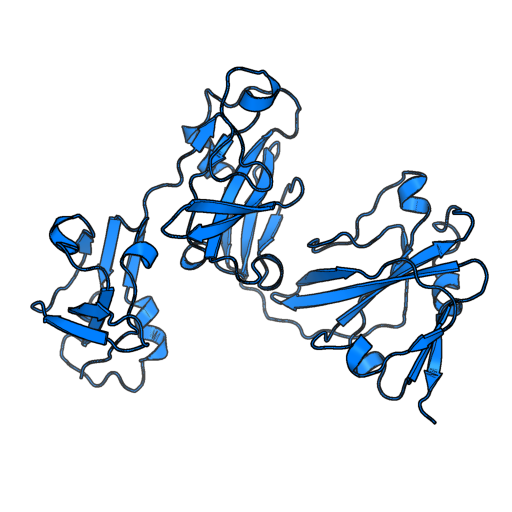TOM 841 O O . ALA A 1 107 ? -9.164 2.165 -13.961 1.00 95.94 107 ALA A O 1
ATOM 842 N N . THR A 1 108 ? -10.165 2.620 -15.930 1.00 95.38 108 THR A N 1
ATOM 843 C CA . THR A 1 108 ? -9.260 1.831 -16.782 1.00 95.38 108 THR A CA 1
ATOM 844 C C . THR A 1 108 ? -8.262 2.692 -17.556 1.00 95.38 108 THR A C 1
ATOM 846 O O . THR A 1 108 ? -7.359 2.187 -18.212 1.00 95.38 108 THR A O 1
ATOM 849 N N . GLU A 1 109 ? -8.408 4.012 -17.463 1.00 95.25 109 GLU A N 1
ATOM 850 C CA . GLU A 1 109 ? -7.537 5.008 -18.075 1.00 95.25 109 GLU A CA 1
ATOM 851 C C . GLU A 1 109 ? -7.476 6.274 -17.208 1.00 95.25 109 GLU A C 1
ATOM 853 O O . GLU A 1 109 ? -8.290 6.478 -16.297 1.00 95.25 109 GLU A O 1
ATOM 858 N N . ILE A 1 110 ? -6.504 7.138 -17.493 1.00 97.31 110 ILE A N 1
ATOM 859 C CA . ILE A 1 110 ? -6.374 8.439 -16.835 1.00 97.31 110 ILE A CA 1
ATOM 860 C C . ILE A 1 110 ? -7.578 9.306 -17.216 1.00 97.31 110 ILE A C 1
ATOM 862 O O . ILE A 1 110 ? -7.870 9.514 -18.392 1.00 97.31 110 ILE A O 1
ATOM 866 N N . THR A 1 111 ? -8.258 9.870 -16.217 1.00 97.25 111 THR A N 1
ATOM 867 C CA . THR A 1 111 ? -9.281 10.892 -16.453 1.00 97.25 111 THR A CA 1
ATOM 868 C C . THR A 1 111 ? -8.596 12.185 -16.885 1.00 97.25 111 THR A C 1
ATOM 870 O O . THR A 1 111 ? -7.913 12.823 -16.082 1.00 97.25 111 THR A O 1
ATOM 873 N N . THR A 1 112 ? -8.788 12.569 -18.145 1.00 96.62 112 THR A N 1
ATOM 874 C CA . THR A 1 112 ? -8.220 13.777 -18.765 1.00 96.62 112 THR A CA 1
ATOM 875 C C . THR A 1 112 ? -9.311 14.809 -19.076 1.00 96.62 112 THR A C 1
ATOM 877 O O . THR A 1 112 ? -10.506 14.510 -19.034 1.00 96.62 112 THR A O 1
ATOM 880 N N . GLY A 1 113 ? -8.919 16.058 -19.348 1.00 93.12 113 GLY A N 1
ATOM 881 C CA . GLY A 1 113 ? -9.849 17.145 -19.665 1.00 93.12 113 GLY A CA 1
ATOM 882 C C . GLY A 1 113 ? -9.327 18.535 -19.297 1.00 93.12 113 GLY A C 1
ATOM 883 O O . GLY A 1 113 ? -8.296 18.679 -18.650 1.00 93.12 113 GLY A O 1
ATOM 884 N N . ASP A 1 114 ? -10.069 19.568 -19.699 1.00 91.44 114 ASP A N 1
ATOM 885 C CA . ASP A 1 114 ? -9.614 20.970 -19.657 1.00 91.44 114 ASP A CA 1
ATOM 886 C C . ASP A 1 114 ? -10.126 21.765 -18.437 1.00 91.44 114 ASP A C 1
ATOM 888 O O . ASP A 1 114 ? -9.992 22.985 -18.358 1.00 91.44 114 ASP A O 1
ATOM 892 N N . THR A 1 115 ? -10.754 21.095 -17.469 1.00 94.75 115 THR A N 1
ATOM 893 C CA . THR A 1 115 ? -11.300 21.779 -16.286 1.00 94.75 115 THR A CA 1
ATOM 894 C C . THR A 1 115 ? -10.201 22.111 -15.280 1.00 94.75 115 THR A C 1
ATOM 896 O O . THR A 1 115 ? -9.249 21.347 -15.120 1.00 94.75 115 THR A O 1
ATOM 899 N N . THR A 1 116 ? -10.378 23.196 -14.519 1.00 92.19 116 THR A N 1
ATOM 900 C CA . THR A 1 116 ? -9.473 23.576 -13.416 1.00 92.19 116 THR A CA 1
ATOM 901 C C . THR A 1 116 ? -9.245 22.430 -12.428 1.00 92.19 116 THR A C 1
ATOM 903 O O . THR A 1 116 ? -8.138 22.250 -11.938 1.00 92.19 116 THR A O 1
ATOM 906 N N . PHE A 1 117 ? -10.274 21.616 -12.171 1.00 93.75 117 PHE A N 1
ATOM 907 C CA . PHE A 1 117 ? -10.158 20.465 -11.279 1.00 93.75 117 PHE A CA 1
ATOM 908 C C . PHE A 1 117 ? -9.291 19.340 -11.856 1.00 93.75 117 PHE A C 1
ATOM 910 O O . PHE A 1 117 ? -8.563 18.702 -11.108 1.00 93.75 117 PHE A O 1
ATOM 917 N N . ILE A 1 118 ? -9.378 19.058 -13.157 1.00 94.69 118 ILE A N 1
ATOM 918 C CA . ILE A 1 118 ? -8.598 17.973 -13.774 1.00 94.69 118 ILE A CA 1
ATOM 919 C C . ILE A 1 118 ? -7.135 18.389 -13.901 1.00 94.69 118 ILE A C 1
ATOM 921 O O . ILE A 1 118 ? -6.240 17.626 -13.548 1.00 94.69 118 ILE A O 1
ATOM 925 N N . LYS A 1 119 ? -6.907 19.625 -14.348 1.00 95.44 119 LYS A N 1
ATOM 926 C CA . LYS A 1 119 ? -5.574 20.171 -14.602 1.00 95.44 119 LYS A CA 1
ATOM 927 C C . LYS A 1 119 ? -4.688 20.293 -13.373 1.00 95.44 119 LYS A C 1
ATOM 929 O O . LYS A 1 119 ? -3.478 20.384 -13.525 1.00 95.44 119 LYS A O 1
ATOM 934 N N . GLN A 1 120 ? -5.262 20.269 -12.173 1.00 96.50 120 GLN A N 1
ATOM 935 C CA . GLN A 1 120 ? -4.473 20.313 -10.943 1.00 96.50 120 GLN A CA 1
ATOM 936 C C . GLN A 1 120 ? -3.725 19.014 -10.625 1.00 96.50 120 GLN A C 1
ATOM 938 O O . GLN A 1 120 ? -3.003 18.950 -9.631 1.00 96.50 120 GLN A O 1
ATOM 943 N N . TYR A 1 121 ? -3.943 17.969 -11.422 1.00 97.25 121 TYR A N 1
ATOM 944 C CA . TYR A 1 121 ? -3.323 16.673 -11.231 1.00 97.25 121 TYR A CA 1
ATOM 945 C C . TYR A 1 121 ? -2.413 16.316 -12.404 1.00 97.25 121 TYR A C 1
ATOM 947 O O . TYR A 1 121 ? -2.732 16.558 -13.572 1.00 97.25 121 TYR A O 1
ATOM 955 N N . ALA A 1 122 ? -1.303 15.675 -12.063 1.00 98.06 122 ALA A N 1
ATOM 956 C CA . ALA A 1 122 ? -0.464 14.929 -12.978 1.00 98.06 122 ALA A CA 1
ATOM 957 C C . ALA A 1 122 ? -0.563 13.441 -12.621 1.00 98.06 122 ALA A C 1
ATOM 959 O O . ALA A 1 122 ? -0.281 13.049 -11.486 1.00 98.06 122 ALA A O 1
ATOM 960 N N . ALA A 1 123 ? -0.973 12.615 -13.579 1.00 98.31 123 ALA A N 1
ATOM 961 C CA . ALA A 1 123 ? -1.080 11.170 -13.426 1.00 98.31 123 ALA A CA 1
ATOM 962 C C . ALA A 1 123 ? 0.091 10.475 -14.114 1.00 98.31 123 ALA A C 1
ATOM 964 O O . ALA A 1 123 ? 0.328 10.722 -15.297 1.00 98.31 123 ALA A O 1
ATOM 965 N N . SER A 1 124 ? 0.795 9.599 -13.398 1.00 97.75 124 SER A N 1
ATOM 966 C CA . SER A 1 124 ? 1.862 8.800 -13.997 1.00 97.75 124 SER A CA 1
ATOM 967 C C . SER A 1 124 ? 1.299 7.665 -14.855 1.00 97.75 124 SER A C 1
ATOM 969 O O . SER A 1 124 ? 0.169 7.206 -14.637 1.00 97.75 124 SER A O 1
ATOM 971 N N . ASN A 1 125 ? 2.109 7.139 -15.774 1.00 94.56 125 ASN A N 1
ATOM 972 C CA . ASN A 1 125 ? 1.875 5.798 -16.309 1.00 94.56 125 ASN A CA 1
ATOM 973 C C . ASN A 1 125 ? 1.933 4.734 -15.185 1.00 94.56 125 ASN A C 1
ATOM 975 O O . ASN A 1 125 ? 2.539 4.987 -14.134 1.00 94.56 125 ASN A O 1
ATOM 979 N N . PRO A 1 126 ? 1.293 3.562 -15.372 1.00 94.19 126 PRO A N 1
ATOM 980 C CA . PRO A 1 126 ? 1.476 2.412 -14.492 1.00 94.19 126 PRO A CA 1
ATOM 981 C C . PRO A 1 126 ? 2.934 1.947 -14.477 1.00 94.19 126 PRO A C 1
ATOM 983 O O . PRO A 1 126 ? 3.641 2.075 -15.471 1.00 94.19 126 PRO A O 1
ATOM 986 N N . ILE A 1 127 ? 3.362 1.425 -13.332 1.00 91.56 127 ILE A N 1
ATOM 987 C CA . ILE A 1 127 ? 4.710 0.942 -13.046 1.00 91.56 127 ILE A CA 1
ATOM 988 C C . ILE A 1 127 ? 4.571 -0.413 -12.345 1.00 91.56 127 ILE A C 1
ATOM 990 O O . ILE A 1 127 ? 3.860 -0.505 -11.338 1.00 91.56 127 ILE A O 1
ATOM 994 N N . PRO A 1 128 ? 5.245 -1.469 -12.822 1.00 87.56 128 PRO A N 1
ATOM 995 C CA . PRO A 1 128 ? 5.252 -2.760 -12.149 1.00 87.56 128 PRO A CA 1
ATOM 996 C C . PRO A 1 128 ? 5.779 -2.671 -10.711 1.00 87.56 128 PRO A C 1
ATOM 998 O O . PRO A 1 128 ? 6.801 -2.033 -10.440 1.00 87.56 128 PRO A O 1
ATOM 1001 N N . ARG A 1 129 ? 5.126 -3.387 -9.789 1.00 87.50 129 ARG A N 1
ATOM 1002 C CA . ARG A 1 129 ? 5.517 -3.497 -8.370 1.00 87.50 129 ARG A CA 1
ATOM 1003 C C . ARG A 1 129 ? 6.964 -3.956 -8.203 1.00 87.50 129 ARG A C 1
ATOM 1005 O O . ARG A 1 129 ? 7.609 -3.603 -7.227 1.00 87.50 129 ARG A O 1
ATOM 1012 N N . THR A 1 130 ? 7.500 -4.717 -9.148 1.00 82.75 130 THR A N 1
ATOM 1013 C CA . THR A 1 130 ? 8.891 -5.189 -9.127 1.00 82.75 130 THR A CA 1
ATOM 1014 C C . THR A 1 130 ? 9.913 -4.051 -9.167 1.00 82.75 130 THR A C 1
ATOM 1016 O O . THR A 1 130 ? 11.031 -4.232 -8.691 1.00 82.75 130 THR A O 1
ATOM 1019 N N . PHE A 1 131 ? 9.538 -2.873 -9.676 1.00 84.94 131 PHE A N 1
ATOM 1020 C CA . PHE A 1 131 ? 10.405 -1.691 -9.728 1.00 84.94 131 PHE A CA 1
ATOM 1021 C C . PHE A 1 131 ? 10.262 -0.745 -8.540 1.00 84.94 131 PHE A C 1
ATOM 1023 O O . PHE A 1 131 ? 11.143 0.091 -8.331 1.00 84.94 131 PHE A O 1
ATOM 1030 N N . ILE A 1 132 ? 9.151 -0.840 -7.813 1.00 91.31 132 ILE A N 1
ATOM 1031 C CA . ILE A 1 132 ? 8.869 -0.071 -6.598 1.00 91.31 132 ILE A CA 1
ATOM 1032 C C . ILE A 1 132 ? 8.295 -1.065 -5.574 1.00 91.31 132 ILE A C 1
ATOM 1034 O O . ILE A 1 132 ? 7.103 -1.028 -5.289 1.00 91.31 132 ILE A O 1
ATOM 1038 N N . PRO A 1 133 ? 9.081 -2.037 -5.081 1.00 90.69 133 PRO A N 1
ATOM 1039 C CA . PRO A 1 133 ? 8.556 -3.127 -4.260 1.00 90.69 133 PRO A CA 1
ATOM 1040 C C . PRO A 1 133 ? 8.044 -2.644 -2.896 1.00 90.69 133 PRO A C 1
ATOM 1042 O O . PRO A 1 133 ? 8.232 -1.489 -2.503 1.00 90.69 133 PRO A O 1
ATOM 1045 N N . ALA A 1 134 ? 7.406 -3.547 -2.147 1.00 93.31 134 ALA A N 1
ATOM 1046 C CA . ALA A 1 134 ? 7.186 -3.312 -0.722 1.00 93.31 134 ALA A CA 1
ATOM 1047 C C . ALA A 1 134 ? 8.533 -3.056 -0.018 1.00 93.31 134 ALA A C 1
ATOM 1049 O O . ALA A 1 134 ? 9.571 -3.553 -0.458 1.00 93.31 134 ALA A O 1
ATOM 1050 N N . GLY A 1 135 ? 8.514 -2.221 1.016 1.00 94.81 135 GLY A N 1
ATOM 1051 C CA . GLY A 1 135 ? 9.708 -1.649 1.629 1.00 94.81 135 GLY A CA 1
ATOM 1052 C C . GLY A 1 135 ? 10.203 -0.369 0.949 1.00 94.81 135 GLY A C 1
ATOM 1053 O O . GLY A 1 135 ? 11.119 0.260 1.464 1.00 94.81 135 GLY A O 1
ATOM 1054 N N . THR A 1 136 ? 9.619 0.063 -0.177 1.00 96.31 136 THR A N 1
ATOM 1055 C CA . THR A 1 136 ? 9.986 1.356 -0.779 1.00 96.31 136 THR A CA 1
ATOM 1056 C C . THR A 1 136 ? 9.425 2.515 0.042 1.00 96.31 136 THR A C 1
ATOM 1058 O O . THR A 1 136 ? 8.218 2.592 0.274 1.00 96.31 136 TH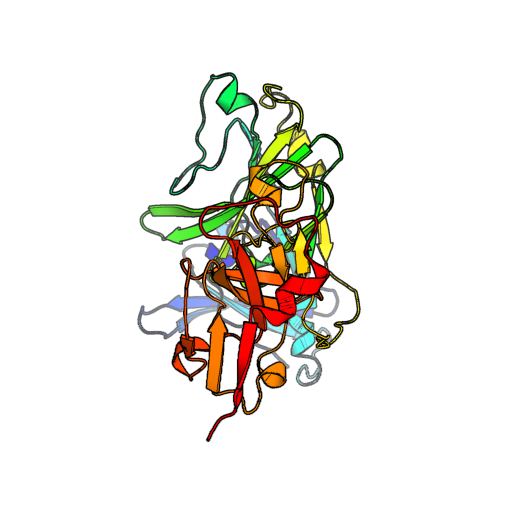R A O 1
ATOM 1061 N N . ILE A 1 137 ? 10.286 3.453 0.418 1.00 96.62 137 ILE A N 1
ATOM 1062 C CA . ILE A 1 137 ? 9.935 4.751 0.988 1.00 96.62 137 ILE A CA 1
ATOM 1063 C C . ILE A 1 137 ? 9.846 5.766 -0.153 1.00 96.62 137 ILE A C 1
ATOM 1065 O O . ILE A 1 137 ? 10.760 5.898 -0.968 1.00 96.62 137 ILE A O 1
ATOM 1069 N N . ILE A 1 138 ? 8.727 6.483 -0.211 1.00 97.31 138 ILE A N 1
ATOM 1070 C CA . ILE A 1 138 ? 8.498 7.604 -1.118 1.00 97.31 138 ILE A CA 1
ATOM 1071 C C . ILE A 1 138 ? 8.636 8.892 -0.313 1.00 97.31 138 ILE A C 1
ATOM 1073 O O . ILE A 1 138 ? 7.760 9.211 0.492 1.00 97.31 138 ILE A O 1
ATOM 1077 N N . THR A 1 139 ? 9.695 9.655 -0.560 1.00 97.88 139 THR A N 1
ATOM 1078 C CA . THR A 1 139 ? 9.860 11.008 -0.023 1.00 97.88 139 THR A CA 1
ATOM 1079 C C . THR A 1 139 ? 9.278 12.013 -1.015 1.00 97.88 139 THR A C 1
ATOM 1081 O O . THR A 1 139 ? 9.731 12.119 -2.154 1.00 97.88 139 THR A O 1
ATOM 1084 N N . ILE A 1 140 ? 8.257 12.750 -0.585 1.00 98.38 140 ILE A N 1
ATOM 1085 C CA . ILE A 1 140 ? 7.484 13.698 -1.391 1.00 98.38 140 ILE A CA 1
ATOM 1086 C C . ILE A 1 140 ? 7.989 15.117 -1.130 1.00 98.38 140 ILE A C 1
ATOM 1088 O O . ILE A 1 140 ? 8.082 15.552 0.022 1.00 98.38 140 ILE A O 1
ATOM 1092 N N . GLU A 1 141 ? 8.271 15.862 -2.200 1.00 98.19 141 GLU A N 1
ATOM 1093 C CA . GLU A 1 141 ? 8.712 17.257 -2.114 1.00 98.19 141 GLU A CA 1
ATOM 1094 C C . GLU A 1 141 ? 7.698 18.124 -1.342 1.00 98.19 141 GLU A C 1
ATOM 1096 O O . GLU A 1 141 ? 6.482 18.046 -1.541 1.00 98.19 141 GLU A O 1
ATOM 1101 N N . ALA A 1 142 ? 8.197 18.992 -0.457 1.00 97.69 142 ALA A N 1
ATOM 1102 C CA . ALA A 1 142 ? 7.353 19.914 0.294 1.00 97.69 142 ALA A CA 1
ATOM 1103 C C . ALA A 1 142 ? 6.509 20.796 -0.646 1.00 97.69 142 ALA A C 1
ATOM 1105 O O . ALA A 1 142 ? 7.005 21.339 -1.629 1.00 97.69 142 ALA A O 1
ATOM 1106 N N . GLY A 1 143 ? 5.224 20.963 -0.323 1.00 96.88 143 GLY A N 1
ATOM 1107 C CA . GLY A 1 143 ? 4.270 21.674 -1.183 1.00 96.88 143 GLY A CA 1
ATOM 1108 C C . GLY A 1 143 ? 3.543 20.777 -2.188 1.00 96.88 143 GLY A C 1
ATOM 1109 O O . GLY A 1 143 ? 2.570 21.229 -2.788 1.00 96.88 143 GLY A O 1
ATOM 1110 N N . TYR A 1 144 ? 3.931 19.505 -2.307 1.00 98.25 144 TYR A N 1
ATOM 1111 C CA . TYR A 1 144 ? 3.225 18.496 -3.092 1.00 98.25 144 TYR A CA 1
ATOM 1112 C C . TYR A 1 144 ? 2.542 17.460 -2.209 1.00 98.25 144 TYR A C 1
ATOM 1114 O O . TYR A 1 144 ? 2.866 17.273 -1.035 1.00 98.25 144 TYR A O 1
ATOM 1122 N N . LYS A 1 145 ? 1.562 16.788 -2.805 1.00 97.56 145 LYS A N 1
ATOM 1123 C CA . LYS A 1 145 ? 0.879 15.632 -2.243 1.00 97.56 145 LYS A CA 1
ATOM 1124 C C . LYS A 1 145 ? 0.694 14.562 -3.307 1.00 97.56 145 LYS A C 1
ATOM 1126 O O . LYS A 1 145 ? 0.419 14.868 -4.471 1.00 97.56 145 LYS A O 1
ATOM 1131 N N . VAL A 1 146 ? 0.810 13.309 -2.885 1.00 97.75 146 VAL A N 1
ATOM 1132 C CA . VAL A 1 146 ? 0.764 12.144 -3.771 1.00 97.75 146 VAL A CA 1
ATOM 1133 C C . VAL A 1 146 ? -0.304 11.169 -3.305 1.00 97.75 146 VAL A C 1
ATOM 1135 O O . VAL A 1 146 ? -0.378 10.813 -2.125 1.00 97.75 146 VAL A O 1
ATOM 1138 N N . LYS A 1 147 ? -1.118 10.703 -4.250 1.00 97.19 147 LYS A N 1
ATOM 1139 C CA . LYS A 1 147 ? -1.908 9.482 -4.090 1.00 97.19 147 LYS A CA 1
ATOM 1140 C C . LYS A 1 147 ? -1.199 8.347 -4.808 1.00 97.19 147 LYS A C 1
ATOM 1142 O O . LYS A 1 147 ? -0.896 8.481 -5.992 1.00 97.19 147 LYS A O 1
ATOM 1147 N N . VAL A 1 148 ? -1.019 7.229 -4.119 1.00 97.31 148 VAL A N 1
ATOM 1148 C CA . VAL A 1 148 ? -0.585 5.977 -4.735 1.00 97.31 148 VAL A CA 1
ATOM 1149 C C . VAL A 1 148 ? -1.822 5.251 -5.241 1.00 97.31 148 VAL A C 1
ATOM 1151 O O . VAL A 1 148 ? -2.833 5.133 -4.540 1.00 97.31 148 VAL A O 1
ATOM 1154 N N . ILE A 1 149 ? -1.758 4.830 -6.491 1.00 97.81 149 ILE A N 1
ATOM 1155 C CA . ILE A 1 149 ? -2.821 4.169 -7.232 1.00 97.81 149 ILE A CA 1
ATOM 1156 C C . ILE A 1 149 ? -2.372 2.731 -7.406 1.00 97.81 149 ILE A C 1
ATOM 1158 O O . ILE A 1 149 ? -1.298 2.510 -7.939 1.00 97.81 149 ILE A O 1
ATOM 1162 N N . PHE A 1 150 ? -3.167 1.768 -6.969 1.00 96.25 150 PHE A N 1
ATOM 1163 C CA . PHE A 1 150 ? -2.870 0.353 -7.141 1.00 96.25 150 PHE A CA 1
ATOM 1164 C C . PHE A 1 150 ? -3.767 -0.215 -8.233 1.00 96.25 150 PHE A C 1
ATOM 1166 O O . PHE A 1 150 ? -4.990 -0.017 -8.206 1.00 96.25 150 PHE A O 1
ATOM 1173 N N . LEU A 1 151 ? -3.150 -0.894 -9.198 1.00 95.62 151 LEU A N 1
ATOM 1174 C CA . LEU A 1 151 ? -3.813 -1.367 -10.402 1.00 95.62 151 LEU A CA 1
ATOM 1175 C C . LEU A 1 151 ? -3.678 -2.882 -10.565 1.00 95.62 151 LEU A C 1
ATOM 1177 O O . LEU A 1 151 ? -2.650 -3.490 -10.249 1.00 95.62 151 LEU A O 1
ATOM 1181 N N . SER A 1 152 ? -4.738 -3.475 -11.102 1.00 92.19 152 SER A N 1
ATOM 1182 C CA . SER A 1 152 ? -4.711 -4.787 -11.742 1.00 92.19 152 SER A CA 1
ATOM 1183 C C . SER A 1 152 ? -4.540 -4.603 -13.255 1.00 92.19 152 SER A C 1
ATOM 1185 O O . SER A 1 152 ? -4.828 -3.530 -13.791 1.00 92.19 152 SER A O 1
ATOM 1187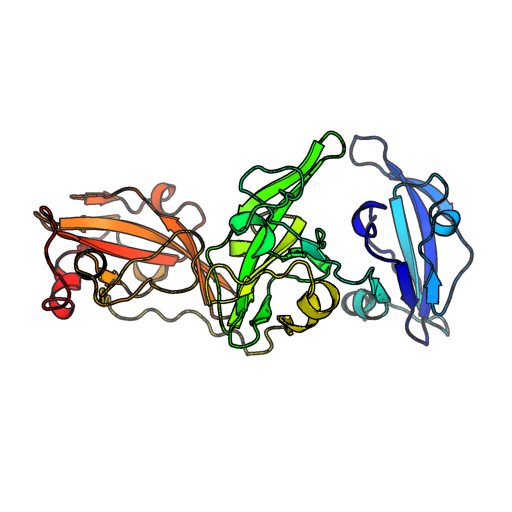 N N . TYR A 1 153 ? -4.062 -5.636 -13.946 1.00 88.62 153 TYR A N 1
ATOM 1188 C CA . TYR A 1 153 ? -4.015 -5.679 -15.406 1.00 88.62 153 TYR A CA 1
ATOM 1189 C C . TYR A 1 153 ? -4.697 -6.951 -15.903 1.00 88.62 153 TYR A C 1
ATOM 1191 O O . TYR A 1 153 ? -4.495 -8.031 -15.343 1.00 88.62 153 TYR A O 1
ATOM 1199 N N . SER A 1 154 ? -5.476 -6.829 -16.975 1.00 85.62 154 SER A N 1
ATOM 1200 C CA . SER A 1 154 ? -5.927 -7.968 -17.771 1.00 85.62 154 SER A CA 1
ATOM 1201 C C . SER A 1 154 ? -5.698 -7.695 -19.254 1.00 85.62 154 SER A C 1
ATOM 1203 O O . SER A 1 154 ? -5.801 -6.556 -19.706 1.00 85.62 154 SER A O 1
ATOM 1205 N N . SER A 1 155 ? -5.438 -8.741 -20.036 1.00 79.75 155 SER A N 1
ATOM 1206 C CA . SER A 1 155 ? -5.271 -8.614 -21.489 1.00 79.75 155 SER A CA 1
ATOM 1207 C C . SER A 1 155 ? -6.547 -8.161 -22.212 1.00 79.75 155 SER A C 1
ATOM 1209 O O . SER A 1 155 ? -6.465 -7.666 -23.331 1.00 79.75 155 SER A O 1
ATOM 1211 N N . GLU A 1 156 ? -7.722 -8.325 -21.596 1.00 81.56 156 GLU A N 1
ATOM 1212 C CA . GLU A 1 156 ? -9.012 -7.945 -22.183 1.00 81.56 156 GLU A CA 1
ATOM 1213 C C . GLU A 1 156 ? -9.369 -6.476 -21.921 1.00 81.56 156 GLU A C 1
ATOM 1215 O O . GLU A 1 156 ? -9.922 -5.811 -22.796 1.00 81.56 156 GLU A O 1
ATOM 1220 N N . THR A 1 157 ? -9.072 -5.968 -20.720 1.00 80.69 157 THR A N 1
ATOM 1221 C CA . THR A 1 157 ? -9.508 -4.633 -20.264 1.00 80.69 157 THR A CA 1
ATOM 1222 C C . THR A 1 157 ? -8.366 -3.647 -20.045 1.00 80.69 157 THR A C 1
ATOM 1224 O O . THR A 1 157 ? -8.626 -2.486 -19.739 1.00 80.69 157 THR A O 1
ATOM 1227 N N . GLY A 1 158 ? -7.116 -4.095 -20.154 1.00 89.69 158 GLY A N 1
ATOM 1228 C CA . GLY A 1 158 ? -5.942 -3.322 -19.769 1.00 89.69 158 GLY A CA 1
ATOM 1229 C C . GLY A 1 158 ? -5.860 -3.114 -18.257 1.00 89.69 158 GLY A C 1
ATOM 1230 O O . GLY A 1 158 ? -6.299 -3.956 -17.466 1.00 89.69 158 GLY A O 1
ATOM 1231 N N . TYR A 1 159 ? -5.287 -1.979 -17.863 1.00 94.06 159 TYR A N 1
ATOM 1232 C CA . TYR A 1 159 ? -5.163 -1.582 -16.466 1.00 94.06 159 TYR A CA 1
ATOM 1233 C C . TYR A 1 159 ? -6.513 -1.214 -15.858 1.00 94.06 159 TYR A C 1
ATOM 1235 O O . TYR A 1 159 ? -7.374 -0.647 -16.525 1.00 94.06 159 TYR A O 1
ATOM 1243 N N . LYS A 1 160 ? -6.686 -1.484 -14.565 1.00 95.69 160 LYS A N 1
ATOM 1244 C CA . LYS A 1 160 ? -7.853 -1.056 -13.795 1.00 95.69 160 LYS A CA 1
ATOM 1245 C C . LYS A 1 160 ? -7.441 -0.645 -12.391 1.00 95.69 160 LYS A C 1
ATOM 1247 O O . LYS A 1 160 ? -6.736 -1.373 -11.699 1.00 95.69 160 LYS A O 1
ATOM 1252 N N . VAL A 1 161 ? -7.912 0.518 -11.955 1.00 96.75 161 VAL A N 1
ATOM 1253 C CA . VAL A 1 161 ? -7.665 1.029 -10.605 1.00 96.75 161 VAL A CA 1
ATOM 1254 C C . VAL A 1 161 ? -8.515 0.269 -9.593 1.00 96.75 161 VAL A C 1
ATOM 1256 O O . VAL A 1 161 ? -9.735 0.436 -9.551 1.00 96.75 161 VAL A O 1
ATOM 1259 N N . GLU A 1 162 ? -7.861 -0.508 -8.735 1.00 94.94 162 GLU A N 1
ATOM 1260 C CA . GLU A 1 162 ? -8.518 -1.270 -7.668 1.00 94.94 162 GLU A CA 1
ATOM 1261 C C . GLU A 1 162 ? -8.531 -0.495 -6.348 1.00 94.94 162 GLU A C 1
ATOM 1263 O O . GLU A 1 162 ? -9.510 -0.521 -5.601 1.00 94.94 162 GLU A O 1
ATOM 1268 N N . PHE A 1 163 ? -7.462 0.253 -6.067 1.00 93.06 163 PHE A N 1
ATOM 1269 C CA . PHE A 1 163 ? -7.355 1.039 -4.845 1.00 93.06 163 PHE A CA 1
ATOM 1270 C C . PHE A 1 163 ? -6.558 2.327 -5.057 1.00 93.06 163 PHE A C 1
ATOM 1272 O O . PHE A 1 163 ? -5.698 2.426 -5.928 1.00 93.06 163 PHE A O 1
ATOM 1279 N N . ARG A 1 164 ? -6.868 3.346 -4.254 1.00 93.56 164 ARG A N 1
ATOM 1280 C CA . ARG A 1 164 ? -6.185 4.641 -4.248 1.00 93.56 164 ARG A CA 1
ATOM 1281 C C . ARG A 1 164 ? -6.017 5.090 -2.814 1.00 93.56 164 ARG A C 1
ATOM 1283 O O . ARG A 1 164 ? -6.989 5.097 -2.057 1.00 93.56 164 ARG A O 1
ATOM 1290 N N . THR A 1 165 ? -4.823 5.530 -2.454 1.00 93.06 165 THR A N 1
ATOM 1291 C CA . THR A 1 165 ? -4.609 6.114 -1.133 1.00 93.06 165 THR A CA 1
ATOM 1292 C C . THR A 1 165 ? -5.296 7.478 -1.005 1.00 93.06 165 THR A C 1
ATOM 1294 O O . THR A 1 165 ? -5.679 8.142 -1.981 1.00 93.06 165 THR A O 1
ATOM 1297 N N . GLY A 1 166 ? -5.388 7.949 0.240 1.00 91.44 166 GLY A N 1
ATOM 1298 C CA . GLY A 1 166 ? -5.559 9.373 0.519 1.00 91.44 166 GLY A CA 1
ATOM 1299 C C . GLY A 1 166 ? -4.392 10.210 -0.020 1.00 91.44 166 GLY A C 1
ATOM 1300 O O . GLY A 1 166 ? -3.447 9.678 -0.602 1.00 91.44 166 GLY A O 1
ATOM 1301 N N . ASP A 1 167 ? -4.481 11.524 0.168 1.00 93.44 167 ASP A N 1
ATOM 1302 C CA . ASP A 1 167 ? -3.349 12.416 -0.096 1.00 93.44 167 ASP A CA 1
ATOM 1303 C C . ASP A 1 167 ? -2.257 12.148 0.948 1.00 93.44 167 ASP A C 1
ATOM 1305 O O . ASP A 1 167 ? -2.548 12.139 2.146 1.00 93.44 167 ASP A O 1
ATOM 1309 N N . ASN A 1 168 ? -1.026 11.916 0.495 1.00 94.50 168 ASN A N 1
ATOM 1310 C CA . ASN A 1 168 ? 0.145 11.755 1.354 1.00 94.50 168 ASN A CA 1
ATOM 1311 C C . ASN A 1 168 ? 1.127 12.902 1.104 1.00 94.50 168 ASN A C 1
ATOM 1313 O O . ASN A 1 168 ? 1.225 13.404 -0.015 1.00 94.50 168 ASN A O 1
ATOM 1317 N N . THR A 1 169 ? 1.847 13.302 2.146 1.00 95.56 169 THR A N 1
ATOM 1318 C CA . THR A 1 169 ? 2.865 14.362 2.144 1.00 95.56 169 THR A CA 1
ATOM 1319 C C . THR A 1 169 ? 4.036 13.911 3.008 1.00 95.56 169 THR A C 1
ATOM 1321 O O . THR A 1 169 ? 3.809 13.161 3.956 1.00 95.56 169 THR A O 1
ATOM 1324 N N . GLY A 1 170 ? 5.248 14.413 2.765 1.00 95.94 170 GLY A N 1
ATOM 1325 C CA . GLY A 1 170 ? 6.425 13.957 3.508 1.00 95.94 170 GLY A CA 1
ATOM 1326 C C . GLY A 1 170 ? 6.818 12.554 3.058 1.00 95.94 170 GLY A C 1
ATOM 1327 O O . GLY A 1 170 ? 7.033 12.353 1.870 1.00 95.94 170 GLY A O 1
ATOM 1328 N N . GLU A 1 171 ? 6.893 11.594 3.974 1.00 95.38 171 GLU A N 1
ATOM 1329 C CA . GLU A 1 171 ? 7.302 10.224 3.653 1.00 95.38 171 GLU A CA 1
ATOM 1330 C C . GLU A 1 171 ? 6.132 9.242 3.691 1.00 95.38 171 GLU A C 1
ATOM 1332 O O . GLU A 1 171 ? 5.252 9.317 4.552 1.00 95.38 171 GLU A O 1
ATOM 1337 N N . LEU A 1 172 ? 6.135 8.305 2.746 1.00 94.88 172 LEU A N 1
ATOM 1338 C CA . LEU A 1 172 ? 5.206 7.185 2.691 1.00 94.88 172 LEU A CA 1
ATOM 1339 C C . LEU A 1 172 ? 5.980 5.892 2.452 1.00 94.88 172 LEU A C 1
ATOM 1341 O O . LEU A 1 172 ? 6.561 5.709 1.387 1.00 94.88 172 LEU A O 1
ATOM 1345 N N . LEU A 1 173 ? 5.927 4.976 3.411 1.00 95.44 173 LEU A N 1
ATOM 1346 C CA . LEU A 1 173 ? 6.413 3.614 3.234 1.00 95.44 173 LEU A CA 1
ATOM 1347 C C . LEU A 1 173 ? 5.338 2.756 2.560 1.00 95.44 173 LEU A C 1
ATOM 1349 O O . LEU A 1 173 ? 4.211 2.669 3.049 1.00 95.44 173 LEU A O 1
ATOM 1353 N N . LEU A 1 174 ? 5.691 2.113 1.449 1.00 95.25 174 LEU A N 1
ATOM 1354 C CA . LEU A 1 174 ? 4.854 1.112 0.801 1.00 95.25 174 LEU A CA 1
ATOM 1355 C C . LEU A 1 174 ? 5.070 -0.244 1.464 1.00 95.25 174 LEU A C 1
ATOM 1357 O O . LEU A 1 174 ? 6.121 -0.857 1.303 1.00 95.25 174 LEU A O 1
ATOM 1361 N N . THR A 1 175 ? 4.065 -0.730 2.175 1.00 94.19 175 THR A N 1
ATOM 1362 C CA . THR A 1 175 ? 4.105 -2.033 2.845 1.00 94.19 175 THR A CA 1
ATOM 1363 C C . THR A 1 175 ? 3.538 -3.151 1.976 1.00 94.19 175 THR A C 1
ATOM 1365 O O . THR A 1 175 ? 2.802 -2.908 1.009 1.00 94.19 175 THR A O 1
ATOM 1368 N N . ASP A 1 176 ? 3.823 -4.402 2.338 1.00 92.06 176 ASP A N 1
ATOM 1369 C CA . ASP A 1 176 ? 3.213 -5.567 1.681 1.00 92.06 176 ASP A CA 1
ATOM 1370 C C . ASP A 1 176 ? 1.682 -5.536 1.783 1.00 92.06 176 ASP A C 1
ATOM 1372 O O . ASP A 1 176 ? 0.960 -5.820 0.822 1.00 92.06 176 ASP A O 1
ATOM 1376 N N . ALA A 1 177 ? 1.176 -5.099 2.934 1.00 92.12 177 ALA A N 1
ATOM 1377 C CA . ALA A 1 177 ? -0.249 -4.975 3.198 1.00 92.12 177 ALA A CA 1
ATOM 1378 C C . ALA A 1 177 ? -0.952 -3.920 2.329 1.00 92.12 177 ALA A C 1
ATOM 1380 O O . ALA A 1 177 ? -2.119 -4.105 1.970 1.00 92.12 177 ALA A O 1
ATOM 1381 N N . MET A 1 178 ? -0.265 -2.831 1.964 1.00 91.88 178 MET A N 1
ATOM 1382 C CA . MET A 1 178 ? -0.799 -1.851 1.011 1.00 91.88 178 MET A CA 1
ATOM 1383 C C . MET A 1 178 ? -0.911 -2.445 -0.393 1.00 91.88 178 MET A C 1
ATOM 1385 O O . MET A 1 178 ? -1.919 -2.242 -1.074 1.00 91.88 178 MET A O 1
ATOM 1389 N N . TYR A 1 179 ? 0.110 -3.197 -0.804 1.00 91.12 179 TYR A N 1
ATOM 1390 C CA . TYR A 1 179 ? 0.156 -3.822 -2.117 1.00 91.12 179 TYR A CA 1
ATOM 1391 C C . TYR A 1 179 ? -0.870 -4.932 -2.306 1.00 91.12 179 TYR A C 1
ATOM 1393 O O . TYR A 1 179 ? -1.364 -5.095 -3.421 1.00 91.12 179 TYR A O 1
ATOM 1401 N N . LYS A 1 180 ? -1.196 -5.698 -1.258 1.00 88.31 180 LYS A N 1
ATOM 1402 C CA . LYS A 1 180 ? -2.054 -6.891 -1.376 1.00 88.31 180 LYS A CA 1
ATOM 1403 C C . LYS A 1 180 ? -1.546 -7.768 -2.535 1.00 88.31 180 LYS A C 1
ATOM 1405 O O . LYS A 1 180 ? -0.368 -8.120 -2.575 1.00 88.31 180 LYS A O 1
ATOM 1410 N N . GLU A 1 181 ? -2.406 -8.055 -3.509 1.00 87.25 181 GLU A N 1
ATOM 1411 C CA . GLU A 1 181 ? -2.070 -8.812 -4.721 1.00 87.25 181 GLU A CA 1
ATOM 1412 C C . GLU A 1 181 ? -1.826 -7.926 -5.958 1.00 87.25 181 GLU A C 1
ATOM 1414 O O . GLU A 1 181 ? -1.603 -8.438 -7.057 1.00 87.25 181 GLU A O 1
ATOM 1419 N N . TYR A 1 182 ? -1.858 -6.597 -5.813 1.00 91.00 182 TYR A N 1
ATOM 1420 C CA . TYR A 1 182 ? -1.709 -5.673 -6.936 1.00 91.00 182 TYR A CA 1
ATOM 1421 C C . TYR A 1 182 ? -0.294 -5.735 -7.520 1.00 91.00 182 TYR A C 1
ATOM 1423 O O . TYR A 1 182 ? 0.704 -5.689 -6.797 1.00 91.00 182 TYR A O 1
ATOM 1431 N N . GLN A 1 183 ? -0.220 -5.828 -8.847 1.00 88.31 183 GLN A N 1
ATOM 1432 C CA . GLN A 1 183 ? 1.037 -5.996 -9.585 1.00 88.31 183 GLN A CA 1
ATOM 1433 C C . GLN A 1 183 ? 1.586 -4.677 -10.132 1.00 88.31 183 GLN A C 1
ATOM 1435 O O . GLN A 1 183 ? 2.741 -4.627 -10.545 1.00 88.31 183 GLN A O 1
ATOM 1440 N N . TYR A 1 184 ? 0.782 -3.613 -10.116 1.00 93.25 184 TYR A N 1
ATOM 1441 C CA . TYR A 1 184 ? 1.123 -2.321 -10.699 1.00 93.25 184 TYR A CA 1
ATOM 1442 C C . TYR A 1 184 ? 0.733 -1.189 -9.760 1.00 93.25 184 TYR A C 1
ATOM 1444 O O . TYR A 1 184 ? -0.296 -1.257 -9.078 1.00 93.25 184 TYR A O 1
ATOM 1452 N N . ILE A 1 185 ? 1.530 -0.125 -9.775 1.00 96.00 185 ILE A N 1
ATOM 1453 C CA . ILE A 1 185 ? 1.192 1.148 -9.152 1.00 96.00 185 ILE A CA 1
ATOM 1454 C C . ILE A 1 185 ? 1.303 2.307 -10.133 1.00 96.00 185 ILE A C 1
ATOM 1456 O O . ILE A 1 185 ? 2.052 2.255 -11.096 1.00 96.00 185 ILE A O 1
ATOM 1460 N N . ALA A 1 186 ? 0.565 3.373 -9.873 1.00 97.56 186 ALA A N 1
ATOM 1461 C CA . ALA A 1 186 ? 0.726 4.668 -10.516 1.00 97.56 186 ALA A CA 1
ATOM 1462 C C . ALA A 1 186 ? 0.584 5.768 -9.460 1.00 97.56 186 ALA A C 1
ATOM 1464 O O . ALA A 1 186 ? 0.259 5.502 -8.298 1.00 97.56 186 ALA A O 1
ATOM 1465 N N . PHE A 1 187 ? 0.783 7.016 -9.861 1.00 98.25 187 PHE A N 1
ATOM 1466 C CA . PHE A 1 187 ? 0.716 8.165 -8.971 1.00 98.25 187 PHE A CA 1
ATOM 1467 C C . PHE A 1 187 ? -0.234 9.217 -9.520 1.00 98.25 187 PHE A C 1
ATOM 1469 O O . PHE A 1 187 ? -0.222 9.504 -10.713 1.00 98.25 187 PHE A O 1
ATOM 1476 N N . ASN A 1 188 ? -1.023 9.828 -8.637 1.00 98.44 188 ASN A N 1
ATOM 1477 C CA . ASN A 1 188 ? -1.568 11.159 -8.889 1.00 98.44 188 ASN A CA 1
ATOM 1478 C C . ASN A 1 188 ? -0.800 12.147 -8.020 1.00 98.44 188 ASN A C 1
ATOM 1480 O O . ASN A 1 188 ? -0.813 12.019 -6.793 1.00 98.44 188 ASN A O 1
ATOM 1484 N N . ILE A 1 189 ? -0.193 13.143 -8.648 1.00 98.00 189 ILE A N 1
ATOM 1485 C CA . ILE A 1 189 ? 0.559 14.206 -7.987 1.00 98.00 189 ILE A CA 1
ATOM 1486 C C . ILE A 1 189 ? -0.206 15.513 -8.156 1.00 98.00 189 ILE A C 1
ATOM 1488 O O . ILE A 1 189 ? -0.794 15.771 -9.203 1.00 98.00 189 ILE A O 1
ATOM 1492 N N . SER A 1 190 ? -0.237 16.321 -7.103 1.00 97.69 190 SER A N 1
ATOM 1493 C CA . SER A 1 190 ? -0.787 17.681 -7.125 1.00 97.69 190 SER A CA 1
ATOM 1494 C C . SER A 1 190 ? -0.108 18.523 -6.055 1.00 97.69 190 SER A C 1
ATOM 1496 O O . SER A 1 190 ? 0.499 17.978 -5.130 1.00 97.69 190 SER A O 1
ATOM 1498 N N . GLN A 1 191 ? -0.237 19.842 -6.132 1.00 97.25 191 GLN A N 1
ATOM 1499 C CA . GLN A 1 191 ? 0.176 20.707 -5.033 1.00 97.25 191 GLN A CA 1
ATOM 1500 C C . GLN A 1 191 ? -0.769 20.603 -3.831 1.00 97.25 191 GLN A C 1
ATOM 1502 O O . GLN A 1 191 ? -1.957 20.282 -3.940 1.00 97.25 191 GLN A O 1
ATOM 1507 N N . THR A 1 192 ? -0.239 20.894 -2.644 1.00 94.81 192 THR A N 1
ATOM 1508 C CA . THR A 1 192 ? -1.041 21.030 -1.420 1.00 94.81 192 THR A CA 1
ATOM 1509 C C . THR A 1 192 ? -1.965 22.244 -1.489 1.00 94.81 192 THR A C 1
ATOM 1511 O O . THR A 1 192 ? -3.066 22.211 -0.934 1.00 94.81 192 THR A O 1
ATOM 1514 N N . THR A 1 193 ? -1.559 23.282 -2.224 1.00 92.19 193 THR A N 1
ATOM 1515 C CA . THR A 1 193 ? -2.412 24.415 -2.592 1.00 92.19 193 THR A CA 1
ATOM 1516 C C . THR A 1 193 ? -3.413 23.984 -3.662 1.00 92.19 193 THR A C 1
ATOM 1518 O O . THR A 1 193 ? -3.036 23.495 -4.722 1.00 92.19 193 THR A O 1
ATOM 1521 N N . ALA A 1 194 ? -4.704 24.167 -3.391 1.00 86.19 194 ALA A N 1
ATOM 1522 C CA . ALA A 1 194 ? -5.763 23.773 -4.315 1.00 86.19 194 ALA A CA 1
ATOM 1523 C C . ALA A 1 194 ? -5.779 24.624 -5.599 1.00 86.19 194 ALA A C 1
ATOM 1525 O O . ALA A 1 194 ? -5.482 25.819 -5.558 1.00 86.19 194 ALA A O 1
ATOM 1526 N N . ASN A 1 195 ? -6.246 24.028 -6.704 1.00 88.50 195 ASN A N 1
ATOM 1527 C CA . ASN A 1 195 ? -6.489 24.681 -7.999 1.00 88.50 195 ASN A CA 1
ATOM 1528 C C . ASN A 1 195 ? -5.248 25.248 -8.713 1.00 88.50 195 ASN A C 1
ATOM 1530 O O . ASN A 1 195 ? -5.388 26.141 -9.551 1.00 88.50 195 ASN A O 1
ATOM 1534 N N . ILE A 1 196 ? -4.048 24.755 -8.404 1.00 94.81 196 ILE A N 1
ATOM 1535 C CA . ILE A 1 196 ? -2.855 25.059 -9.200 1.00 94.81 196 ILE A CA 1
ATOM 1536 C C . ILE A 1 196 ? -2.850 24.157 -10.429 1.00 94.81 196 ILE A C 1
ATOM 1538 O O . ILE A 1 196 ? -2.991 22.954 -10.286 1.00 94.81 196 ILE A O 1
ATOM 1542 N N . ASP A 1 197 ? -2.735 24.738 -11.620 1.00 95.62 197 ASP A N 1
ATOM 1543 C CA . ASP A 1 197 ? -2.677 24.010 -12.890 1.00 95.62 197 ASP A CA 1
ATOM 1544 C C . ASP A 1 197 ? -1.283 23.391 -13.091 1.00 95.62 197 ASP A C 1
ATOM 1546 O O . ASP A 1 197 ? -0.289 24.112 -13.166 1.00 95.62 197 ASP A O 1
ATOM 1550 N N . GLU A 1 198 ? -1.222 22.063 -13.198 1.00 95.50 198 GLU A N 1
ATOM 1551 C CA . GLU A 1 198 ? 0.011 21.290 -13.387 1.00 95.50 198 GLU A CA 1
ATOM 1552 C C . GLU A 1 198 ? 0.250 20.863 -14.839 1.00 95.50 198 GLU A C 1
ATOM 1554 O O . GLU A 1 198 ? 1.275 20.250 -15.146 1.00 95.50 198 GLU A O 1
ATOM 1559 N N . SER A 1 199 ? -0.655 21.200 -15.764 1.00 94.38 199 SER A N 1
ATOM 1560 C CA . SER A 1 199 ? -0.552 20.773 -17.167 1.00 94.38 199 SER A CA 1
ATOM 1561 C C . SER A 1 199 ? 0.717 21.272 -17.870 1.00 94.38 199 SER A C 1
ATOM 1563 O O . SER A 1 199 ? 1.177 20.636 -18.816 1.00 94.38 199 SER A O 1
ATOM 1565 N N . GLY A 1 200 ? 1.312 22.370 -17.389 1.00 94.12 200 GLY A N 1
ATOM 1566 C CA . GLY A 1 200 ? 2.584 22.909 -17.880 1.00 94.12 200 GLY A CA 1
ATOM 1567 C C . GLY A 1 200 ? 3.844 22.370 -17.189 1.00 94.12 200 GLY A C 1
ATOM 1568 O O . GLY A 1 200 ? 4.940 22.708 -17.624 1.00 94.12 200 GLY A O 1
ATOM 1569 N N . ASN A 1 201 ? 3.713 21.556 -16.134 1.00 95.12 201 ASN A N 1
ATOM 1570 C CA . ASN A 1 201 ? 4.830 21.141 -15.271 1.00 95.12 201 ASN A CA 1
ATOM 1571 C C . ASN A 1 201 ? 5.104 19.625 -15.301 1.00 95.12 201 ASN A C 1
ATOM 1573 O O . ASN A 1 201 ? 5.896 19.135 -14.492 1.00 95.12 201 ASN A O 1
ATOM 1577 N N . LEU A 1 202 ? 4.462 18.878 -16.208 1.00 96.56 202 LEU A N 1
ATOM 1578 C CA . LEU A 1 202 ? 4.459 17.406 -16.232 1.00 96.56 202 LEU A CA 1
ATOM 1579 C C . LEU A 1 202 ? 5.870 16.791 -16.238 1.00 96.56 202 LEU A C 1
ATOM 1581 O O . LEU A 1 202 ? 6.121 15.849 -15.492 1.00 96.56 202 LEU A O 1
ATOM 1585 N N . ASP A 1 203 ? 6.811 17.382 -16.978 1.00 93.56 203 ASP A N 1
ATOM 1586 C CA . ASP A 1 203 ? 8.195 16.889 -17.098 1.00 93.56 203 ASP A CA 1
ATOM 1587 C C . ASP A 1 203 ? 9.005 16.987 -15.790 1.00 93.56 203 ASP A C 1
ATOM 1589 O O . ASP A 1 203 ? 10.086 16.418 -15.674 1.00 93.56 203 ASP A O 1
ATOM 1593 N N . THR A 1 204 ? 8.499 17.714 -14.790 1.00 94.62 204 THR A N 1
ATOM 1594 C CA . THR A 1 204 ? 9.156 17.877 -13.481 1.00 94.62 204 THR A CA 1
ATOM 1595 C C . THR A 1 204 ? 8.533 17.022 -12.381 1.00 94.62 204 THR A C 1
ATOM 1597 O O . THR A 1 204 ? 9.039 17.008 -11.259 1.00 94.62 204 THR A O 1
ATOM 1600 N N . MET A 1 205 ? 7.437 16.319 -12.686 1.00 95.69 205 MET A N 1
ATOM 1601 C CA . MET A 1 205 ? 6.618 15.624 -11.690 1.00 95.69 205 MET A CA 1
ATOM 1602 C C . MET A 1 205 ? 7.311 14.398 -11.100 1.00 95.69 205 MET A C 1
ATOM 1604 O O . MET A 1 205 ? 7.162 14.140 -9.909 1.00 95.69 205 MET A O 1
ATOM 1608 N N . GLU A 1 206 ? 8.122 13.687 -11.887 1.00 93.88 206 GLU A N 1
ATOM 1609 C CA . GLU A 1 206 ? 8.907 12.549 -11.390 1.00 93.88 206 GLU A CA 1
ATOM 1610 C C . GLU A 1 206 ? 9.836 12.982 -10.249 1.00 93.88 206 GLU A C 1
ATOM 1612 O O . GLU A 1 206 ? 9.863 12.352 -9.197 1.00 93.88 206 GLU A O 1
ATOM 1617 N N . ALA A 1 207 ? 10.509 14.127 -10.405 1.00 94.81 207 ALA A N 1
ATOM 1618 C CA . ALA A 1 207 ? 11.436 14.665 -9.410 1.00 94.81 207 ALA A CA 1
ATOM 1619 C C . ALA A 1 207 ? 10.758 15.115 -8.101 1.00 94.81 207 ALA A C 1
ATOM 1621 O O . ALA A 1 207 ? 11.454 15.405 -7.129 1.00 94.81 207 ALA A O 1
ATOM 1622 N N . LYS A 1 208 ? 9.416 15.168 -8.050 1.00 97.62 208 LYS A N 1
ATOM 1623 C CA . LYS A 1 208 ? 8.652 15.460 -6.821 1.00 97.62 208 LYS A CA 1
ATOM 1624 C C . LYS A 1 208 ? 8.577 14.272 -5.872 1.00 97.62 208 LYS A C 1
ATOM 1626 O O . LYS A 1 208 ? 8.086 14.426 -4.752 1.00 97.62 208 LYS A O 1
ATOM 1631 N N . MET A 1 209 ? 9.059 13.113 -6.310 1.00 97.25 209 MET A N 1
ATOM 1632 C CA . MET A 1 209 ? 9.166 11.900 -5.519 1.00 97.25 209 MET A CA 1
ATOM 1633 C C . MET A 1 209 ? 10.597 11.378 -5.586 1.00 97.25 209 MET A C 1
ATOM 1635 O O . MET A 1 209 ? 11.178 11.236 -6.659 1.00 97.25 209 MET A O 1
ATOM 1639 N N . VAL A 1 210 ? 11.154 11.047 -4.428 1.00 95.81 210 VAL A N 1
ATOM 1640 C CA . VAL A 1 210 ? 12.404 10.296 -4.319 1.00 95.81 210 VAL A CA 1
ATOM 1641 C C . VAL A 1 210 ? 12.075 8.938 -3.724 1.00 95.81 210 VAL A C 1
ATOM 1643 O O . VAL A 1 210 ? 11.343 8.853 -2.741 1.00 95.81 210 VAL A O 1
ATOM 1646 N N . PHE A 1 211 ? 12.603 7.883 -4.336 1.00 94.19 211 PHE A N 1
ATOM 1647 C CA . PHE A 1 211 ? 12.396 6.509 -3.898 1.00 94.19 211 PHE A CA 1
ATOM 1648 C C . PHE A 1 211 ? 13.663 5.986 -3.228 1.00 94.19 211 PHE A C 1
ATOM 1650 O O . PHE A 1 211 ? 14.746 6.039 -3.815 1.00 94.19 211 PHE A O 1
ATOM 1657 N N . SER A 1 212 ? 13.522 5.451 -2.024 1.00 94.06 212 SER A N 1
ATOM 1658 C CA . SER A 1 212 ? 14.571 4.718 -1.314 1.00 94.06 212 SER A CA 1
ATOM 1659 C C . SER A 1 212 ? 14.010 3.406 -0.777 1.00 94.06 212 SER A C 1
ATOM 1661 O O . SER A 1 212 ? 12.800 3.231 -0.682 1.00 94.06 212 SER A O 1
ATOM 1663 N N . MET A 1 213 ? 14.880 2.452 -0.460 1.00 93.19 213 MET A N 1
ATOM 1664 C CA . MET A 1 213 ? 14.462 1.230 0.225 1.00 93.19 213 MET A CA 1
ATOM 1665 C C . MET A 1 213 ? 14.592 1.422 1.729 1.00 93.19 213 MET A C 1
ATOM 1667 O O . MET A 1 213 ? 15.550 2.038 2.188 1.00 93.19 213 MET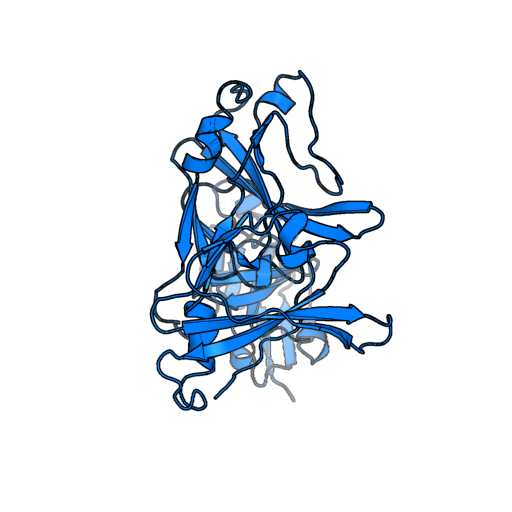 A O 1
ATOM 1671 N N . PHE A 1 214 ? 13.651 0.856 2.476 1.00 93.56 214 PHE A N 1
ATOM 1672 C CA . PHE A 1 214 ? 13.770 0.671 3.910 1.00 93.56 214 PHE A CA 1
ATOM 1673 C C . PHE A 1 214 ? 15.019 -0.165 4.213 1.00 93.56 214 PHE A C 1
ATOM 1675 O O . PHE A 1 214 ? 15.172 -1.275 3.697 1.00 93.56 214 PHE A O 1
ATOM 1682 N N . ASP A 1 215 ? 15.909 0.380 5.033 1.00 92.69 215 ASP A N 1
ATOM 1683 C CA . ASP A 1 215 ? 17.216 -0.198 5.352 1.00 92.69 215 ASP A CA 1
ATOM 1684 C C . ASP A 1 215 ? 17.471 -0.318 6.862 1.00 92.69 215 ASP A C 1
ATOM 1686 O O . ASP A 1 215 ? 18.553 -0.736 7.286 1.00 92.69 215 ASP A O 1
ATOM 1690 N N . GLU A 1 216 ? 16.473 0.000 7.687 1.00 93.94 216 GLU A N 1
ATOM 1691 C CA . GLU A 1 216 ? 16.570 -0.156 9.132 1.00 93.94 216 GLU A CA 1
ATOM 1692 C C . GLU A 1 216 ? 16.459 -1.630 9.549 1.00 93.94 216 GLU A C 1
ATOM 1694 O O . GLU A 1 216 ? 15.908 -2.485 8.851 1.00 93.94 216 GLU A O 1
ATOM 1699 N N . ALA A 1 217 ? 16.979 -1.944 10.736 1.00 92.94 217 ALA A N 1
ATOM 1700 C CA . ALA A 1 217 ? 16.794 -3.266 11.315 1.00 92.94 217 ALA A CA 1
ATOM 1701 C C . ALA A 1 217 ? 15.310 -3.497 11.632 1.00 92.94 217 ALA A C 1
ATOM 1703 O O . ALA A 1 217 ? 14.660 -2.642 12.239 1.00 92.94 217 ALA A O 1
ATOM 1704 N N . ILE A 1 218 ? 14.796 -4.671 11.262 1.00 92.81 218 ILE A N 1
ATOM 1705 C CA . ILE A 1 218 ? 13.456 -5.088 11.669 1.00 92.81 218 ILE A CA 1
ATOM 1706 C C . ILE A 1 218 ? 13.435 -5.239 13.190 1.00 92.81 218 ILE A C 1
ATOM 1708 O O . ILE A 1 218 ? 14.277 -5.925 13.774 1.00 92.81 218 ILE A O 1
ATOM 1712 N N . VAL A 1 219 ? 12.485 -4.559 13.816 1.00 95.12 219 VAL A N 1
ATOM 1713 C CA . VAL A 1 219 ? 12.220 -4.594 15.248 1.00 95.12 219 VAL A CA 1
ATOM 1714 C C . VAL A 1 219 ? 10.987 -5.455 15.449 1.00 95.12 219 VAL A C 1
ATOM 1716 O O . VAL A 1 219 ? 9.957 -5.208 14.833 1.00 95.12 219 VAL A O 1
ATOM 1719 N N . ASP A 1 220 ? 11.077 -6.466 16.307 1.00 94.19 220 ASP A N 1
ATOM 1720 C CA . ASP A 1 220 ? 9.909 -7.275 16.641 1.00 94.19 220 ASP A CA 1
ATOM 1721 C C . ASP A 1 220 ? 8.862 -6.432 17.380 1.00 94.19 220 ASP A C 1
ATOM 1723 O O . ASP A 1 220 ? 9.188 -5.541 18.173 1.00 94.19 220 ASP A O 1
ATOM 1727 N N . HIS A 1 221 ? 7.584 -6.736 17.146 1.00 95.38 221 HIS A N 1
ATOM 1728 C CA . HIS A 1 221 ? 6.500 -6.140 17.918 1.00 95.38 221 HIS A CA 1
ATOM 1729 C C . HIS A 1 221 ? 6.683 -6.431 19.414 1.00 95.38 221 HIS A C 1
ATOM 1731 O O . HIS A 1 221 ? 6.982 -7.557 19.812 1.00 95.38 221 HIS A O 1
ATOM 1737 N N . VAL A 1 222 ? 6.429 -5.419 20.244 1.00 96.31 222 VAL A N 1
ATOM 1738 C CA . VAL A 1 222 ? 6.391 -5.555 21.699 1.00 96.31 222 VAL A CA 1
ATOM 1739 C C . VAL A 1 222 ? 5.044 -5.069 22.200 1.00 96.31 222 VAL A C 1
ATOM 1741 O O . VAL A 1 222 ? 4.699 -3.895 22.043 1.00 96.31 222 VAL A O 1
ATOM 1744 N N . ASP A 1 223 ? 4.312 -5.968 22.848 1.00 97.75 223 ASP A N 1
ATOM 1745 C CA . ASP A 1 223 ? 3.059 -5.622 23.496 1.00 97.75 223 ASP A CA 1
ATOM 1746 C C . ASP A 1 223 ? 3.282 -4.691 24.688 1.00 97.75 223 ASP A C 1
ATOM 1748 O O . ASP A 1 223 ? 4.140 -4.909 25.550 1.00 97.75 223 ASP A O 1
ATOM 1752 N N . ALA A 1 224 ? 2.440 -3.665 24.766 1.00 96.50 224 ALA A N 1
ATOM 1753 C CA . ALA A 1 224 ? 2.337 -2.770 25.907 1.00 96.50 224 ALA A CA 1
ATOM 1754 C C . ALA A 1 224 ? 0.951 -2.897 26.550 1.00 96.50 224 ALA A C 1
ATOM 1756 O O . ALA A 1 224 ? 0.011 -3.418 25.951 1.00 96.50 224 ALA A O 1
ATOM 1757 N N . ALA A 1 225 ? 0.803 -2.391 27.776 1.00 97.56 225 ALA A N 1
ATOM 1758 C CA . ALA A 1 225 ? -0.515 -2.282 28.391 1.00 97.56 225 ALA A CA 1
ATOM 1759 C C . ALA A 1 225 ? -1.464 -1.472 27.490 1.00 97.56 225 ALA A C 1
ATOM 1761 O O . ALA A 1 225 ? -1.057 -0.462 26.911 1.00 97.56 225 ALA A O 1
ATOM 1762 N N . LEU A 1 226 ? -2.723 -1.917 27.394 1.00 98.25 226 LEU A N 1
ATOM 1763 C CA . LEU A 1 226 ? -3.743 -1.246 26.597 1.00 98.25 226 LEU A CA 1
ATOM 1764 C C . LEU A 1 226 ? -3.853 0.230 27.008 1.00 98.25 226 LEU A C 1
ATOM 1766 O O . LEU A 1 226 ? -4.124 0.556 28.162 1.00 98.25 226 LEU A O 1
ATOM 1770 N N . SER A 1 227 ? -3.666 1.107 26.035 1.00 98.31 227 SER A N 1
ATOM 1771 C CA . SER A 1 227 ? -3.685 2.561 26.162 1.00 98.31 227 SER A CA 1
ATOM 1772 C C . SER A 1 227 ? -4.412 3.157 24.965 1.00 98.31 227 SER A C 1
ATOM 1774 O O . SER A 1 227 ? -4.552 2.489 23.941 1.00 98.31 227 SER A O 1
ATOM 1776 N N . PHE A 1 228 ? -4.889 4.396 25.088 1.00 98.38 228 PHE A N 1
ATOM 1777 C CA . PHE A 1 228 ? -5.649 5.073 24.040 1.00 98.38 228 PHE A CA 1
ATOM 1778 C C . PHE A 1 228 ? -5.106 6.469 23.757 1.00 98.38 228 PHE A C 1
ATOM 1780 O O . PHE A 1 228 ? -4.680 7.186 24.658 1.00 98.38 228 PHE A O 1
ATOM 1787 N N . THR A 1 229 ? -5.199 6.878 22.496 1.00 98.00 229 THR A N 1
ATOM 1788 C CA . THR A 1 229 ? -4.969 8.251 22.042 1.00 98.00 229 THR A CA 1
ATOM 1789 C C . THR A 1 229 ? -6.186 8.768 21.281 1.00 98.00 229 THR A C 1
ATOM 1791 O O . THR A 1 229 ? -6.955 7.987 20.718 1.00 98.00 229 THR A O 1
ATOM 1794 N N . THR A 1 230 ? -6.382 10.085 21.248 1.00 98.00 230 THR A N 1
ATOM 1795 C CA . THR A 1 230 ? -7.481 10.700 20.490 1.00 98.00 230 THR A CA 1
ATOM 1796 C C . THR A 1 230 ? -7.309 10.432 18.998 1.00 98.00 230 THR A C 1
ATOM 1798 O O . THR A 1 230 ? -6.276 10.771 18.419 1.00 98.00 230 THR A O 1
ATOM 1801 N N . GLY A 1 231 ? -8.341 9.884 18.358 1.00 97.75 231 GLY A N 1
ATOM 1802 C CA . GLY A 1 231 ? -8.317 9.571 16.934 1.00 97.75 231 GLY A CA 1
ATOM 1803 C C . GLY A 1 231 ? -8.935 8.224 16.600 1.00 97.75 231 GLY A C 1
ATOM 1804 O O . GLY A 1 231 ? -9.576 7.579 17.427 1.00 97.75 231 GLY A O 1
ATOM 1805 N N . TYR A 1 232 ? -8.756 7.805 15.352 1.00 97.62 232 TYR A N 1
ATOM 1806 C CA . TYR A 1 232 ? -9.263 6.532 14.851 1.00 97.62 232 TYR A CA 1
ATOM 1807 C C . TYR A 1 232 ? -8.344 5.953 13.780 1.00 97.62 232 TYR A C 1
ATOM 1809 O O . TYR A 1 232 ? -7.613 6.672 13.101 1.00 97.62 232 TYR A O 1
ATOM 1817 N N . TYR A 1 233 ? -8.403 4.636 13.613 1.00 96.69 233 TYR A N 1
ATOM 1818 C CA . TYR A 1 233 ? -7.738 3.959 12.506 1.00 96.69 233 TYR A CA 1
ATOM 1819 C C . TYR A 1 233 ? -8.587 4.052 11.241 1.00 96.69 233 TYR A C 1
ATOM 1821 O O . TYR A 1 233 ? -9.782 3.751 11.277 1.00 96.69 233 TYR A O 1
ATOM 1829 N N . GLU A 1 234 ? -7.974 4.417 10.119 1.00 91.94 234 GLU A N 1
ATOM 1830 C CA . GLU A 1 234 ? -8.579 4.418 8.782 1.00 91.94 234 GLU A CA 1
ATOM 1831 C C . GLU A 1 234 ? -8.108 3.227 7.944 1.00 91.94 234 GLU A C 1
ATOM 1833 O O . GLU A 1 234 ? -7.015 2.710 8.154 1.00 91.94 234 GLU A O 1
ATOM 1838 N N . ASP A 1 235 ? -8.931 2.780 6.988 1.00 85.19 235 ASP A N 1
ATOM 1839 C CA . ASP A 1 235 ? -8.567 1.648 6.129 1.00 85.19 235 ASP A CA 1
ATOM 1840 C C . ASP A 1 235 ? -7.305 1.957 5.320 1.00 85.19 235 ASP A C 1
ATOM 1842 O O . ASP A 1 235 ? -7.204 3.014 4.691 1.00 85.19 235 ASP A O 1
ATOM 1846 N N . ASN A 1 236 ? -6.380 0.994 5.266 1.00 82.31 236 ASN A N 1
ATOM 1847 C CA . ASN A 1 236 ? -5.123 1.081 4.519 1.00 82.31 236 ASN A CA 1
ATOM 1848 C C . ASN A 1 236 ? -4.248 2.289 4.923 1.00 82.31 236 ASN A C 1
ATOM 1850 O O . ASN A 1 236 ? -3.484 2.804 4.105 1.00 82.31 236 ASN A O 1
ATOM 1854 N N . LYS A 1 237 ? -4.376 2.774 6.165 1.00 89.12 237 LYS A N 1
ATOM 1855 C CA . LYS A 1 237 ? -3.451 3.750 6.752 1.00 89.12 237 LYS A CA 1
ATOM 1856 C C . LYS A 1 237 ? -2.401 3.055 7.608 1.00 89.12 237 LYS A C 1
ATOM 1858 O O . LYS A 1 237 ? -2.653 1.999 8.186 1.00 89.12 237 LYS A O 1
ATOM 1863 N N . THR A 1 238 ? -1.243 3.698 7.697 1.00 90.50 238 THR A N 1
ATOM 1864 C CA . THR A 1 238 ? -0.106 3.266 8.517 1.00 90.50 238 THR A CA 1
ATOM 1865 C C . THR A 1 238 ? -0.005 4.001 9.855 1.00 90.50 238 THR A C 1
ATOM 1867 O O . THR A 1 238 ? 0.878 3.738 10.665 1.00 90.50 238 THR A O 1
ATOM 1870 N N . ALA A 1 239 ? -0.919 4.940 10.102 1.00 91.62 239 ALA A N 1
ATOM 1871 C CA . ALA A 1 239 ? -0.955 5.759 11.301 1.00 91.62 239 ALA A CA 1
ATOM 1872 C C . ALA A 1 239 ? -2.399 6.050 11.721 1.00 91.62 239 ALA A C 1
ATOM 1874 O O . ALA A 1 239 ? -3.331 5.969 10.916 1.00 91.62 239 ALA A O 1
ATOM 1875 N N . ILE A 1 240 ? -2.565 6.417 12.991 1.00 95.31 240 ILE A N 1
ATOM 1876 C CA . ILE A 1 240 ? -3.841 6.874 13.545 1.00 95.31 240 ILE A CA 1
ATOM 1877 C C . ILE A 1 240 ? -4.180 8.238 12.939 1.00 95.31 240 ILE A C 1
ATOM 1879 O O . ILE A 1 240 ? -3.352 9.153 12.927 1.00 95.31 240 ILE A O 1
ATOM 1883 N N . THR A 1 241 ? -5.421 8.399 12.490 1.00 94.31 241 THR A N 1
ATOM 1884 C CA . THR A 1 241 ? -5.946 9.694 12.062 1.00 94.31 241 THR A CA 1
ATOM 1885 C C . THR A 1 241 ? -6.265 10.524 13.299 1.00 94.31 241 THR A C 1
ATOM 1887 O O . THR A 1 241 ? -7.212 10.241 14.037 1.00 94.31 241 THR A O 1
ATOM 1890 N N . THR A 1 242 ? -5.439 11.544 13.530 1.00 94.50 242 THR A N 1
ATOM 1891 C CA . THR A 1 242 ? -5.506 12.454 14.681 1.00 94.50 242 THR A CA 1
ATOM 1892 C C . THR A 1 242 ? -5.949 13.858 14.256 1.00 94.50 242 THR A C 1
ATOM 1894 O O . THR A 1 242 ? -6.000 14.187 13.070 1.00 94.50 242 THR A O 1
ATOM 1897 N N . GLY A 1 243 ? -6.317 14.701 15.224 1.00 91.44 243 GLY A N 1
ATOM 1898 C CA . GLY A 1 243 ? -6.749 16.079 14.984 1.00 91.44 243 GLY A CA 1
ATOM 1899 C C . GLY A 1 243 ? -7.661 16.620 16.084 1.00 91.44 243 GLY A C 1
ATOM 1900 O O . GLY A 1 243 ? -8.005 15.914 17.026 1.00 91.44 243 GLY A O 1
ATOM 1901 N N . ASP A 1 244 ? -8.066 17.886 15.950 1.00 92.69 244 ASP A N 1
ATOM 1902 C CA . ASP A 1 244 ? -8.762 18.631 17.016 1.00 92.69 244 ASP A CA 1
ATOM 1903 C C . ASP A 1 244 ? -10.272 18.836 16.767 1.00 92.69 244 ASP A C 1
ATOM 1905 O O . ASP A 1 244 ? -10.966 19.524 17.518 1.00 92.69 244 ASP A O 1
ATOM 1909 N N . THR A 1 245 ? -10.809 18.245 15.697 1.00 96.12 245 THR A N 1
ATOM 1910 C CA . THR A 1 245 ? -12.227 18.410 15.344 1.00 96.12 245 THR A CA 1
ATOM 1911 C C . THR A 1 245 ? -13.140 17.649 16.306 1.00 96.12 245 THR A C 1
ATOM 1913 O O . THR A 1 245 ? -12.772 16.597 16.827 1.00 96.12 245 THR A O 1
ATOM 1916 N N . ALA A 1 246 ? -14.373 18.134 16.484 1.00 94.81 246 ALA A N 1
ATOM 1917 C CA . ALA A 1 246 ? -15.378 17.462 17.312 1.00 94.81 246 ALA A CA 1
ATOM 1918 C C . ALA A 1 246 ? -15.655 16.015 16.861 1.00 94.81 246 ALA A C 1
ATOM 1920 O O . ALA A 1 246 ? -15.908 15.152 17.692 1.00 94.81 246 ALA A O 1
ATOM 1921 N N . PHE A 1 247 ? -15.567 15.745 15.553 1.00 96.31 247 PHE A N 1
ATOM 1922 C CA . PHE A 1 247 ? -15.690 14.392 15.015 1.00 96.31 247 PHE A CA 1
ATOM 1923 C C . PHE A 1 247 ? -14.543 13.493 15.488 1.00 96.31 247 PHE A C 1
ATOM 1925 O O . PHE A 1 247 ? -14.802 12.430 16.035 1.00 96.31 247 PHE A O 1
ATOM 1932 N N . ILE A 1 248 ? -13.289 13.932 15.323 1.00 96.69 248 ILE A N 1
ATOM 1933 C CA . ILE A 1 248 ? -12.105 13.138 15.693 1.00 96.69 248 ILE A CA 1
ATOM 1934 C C . ILE A 1 248 ? -12.075 12.881 17.201 1.00 96.69 248 ILE A C 1
ATOM 1936 O O . ILE A 1 248 ? -11.834 11.757 17.628 1.00 96.69 248 ILE A O 1
ATOM 1940 N N . LYS A 1 249 ? -12.398 13.902 17.998 1.00 97.56 249 LYS A N 1
ATOM 1941 C CA . LYS A 1 249 ? -12.502 13.805 19.458 1.00 97.56 249 LYS A CA 1
ATOM 1942 C C . LYS A 1 249 ? -13.580 12.833 19.939 1.00 97.56 249 LYS A C 1
ATOM 1944 O O . LYS A 1 249 ? -13.529 12.405 21.085 1.00 97.56 249 LYS A O 1
ATOM 1949 N N . GLY A 1 250 ? -14.531 12.464 19.080 1.00 97.62 250 GLY A N 1
ATOM 1950 C CA . GLY A 1 250 ? -15.525 11.427 19.356 1.00 97.62 250 GLY A CA 1
ATOM 1951 C C . GLY A 1 250 ? -14.968 9.999 19.394 1.00 97.62 250 GLY A C 1
ATOM 1952 O O . GLY A 1 250 ? -15.690 9.078 19.780 1.00 97.62 250 GLY A O 1
ATOM 1953 N N . PHE A 1 251 ? -13.707 9.807 18.994 1.00 98.31 251 PHE A N 1
ATOM 1954 C CA . PHE A 1 251 ? -13.051 8.509 18.906 1.00 98.31 251 PHE A CA 1
ATOM 1955 C C . PHE A 1 251 ? -11.739 8.490 19.687 1.00 98.31 251 PHE A C 1
ATOM 1957 O O . PHE A 1 251 ? -11.020 9.490 19.769 1.00 98.31 251 PHE A O 1
ATOM 1964 N N . ALA A 1 252 ? -11.403 7.314 20.205 1.00 98.44 252 ALA A N 1
ATOM 1965 C CA . ALA A 1 252 ? -10.068 7.023 20.692 1.00 98.44 252 ALA A CA 1
ATOM 1966 C C . ALA A 1 252 ? -9.550 5.719 20.075 1.00 98.44 252 ALA A C 1
ATOM 1968 O O . ALA A 1 252 ? -10.268 4.719 20.009 1.00 98.44 252 ALA A O 1
ATOM 1969 N N . ALA A 1 253 ? -8.300 5.737 19.633 1.00 98.56 253 ALA A N 1
ATOM 1970 C CA . ALA A 1 253 ? -7.599 4.613 19.035 1.00 98.56 253 ALA A CA 1
ATOM 1971 C C . ALA A 1 253 ? -6.631 4.017 20.059 1.00 98.56 253 ALA A C 1
ATOM 1973 O O . ALA A 1 253 ? -5.902 4.764 20.713 1.00 98.56 253 ALA A O 1
ATOM 1974 N N . SER A 1 254 ? -6.632 2.696 20.217 1.00 98.69 254 SER A N 1
ATOM 1975 C CA . SER A 1 254 ? -5.703 2.029 21.124 1.00 98.69 254 SER A CA 1
ATOM 1976 C C . SER A 1 254 ? -4.295 1.934 20.541 1.00 98.69 254 SER A C 1
ATOM 1978 O O . SER A 1 254 ? -4.110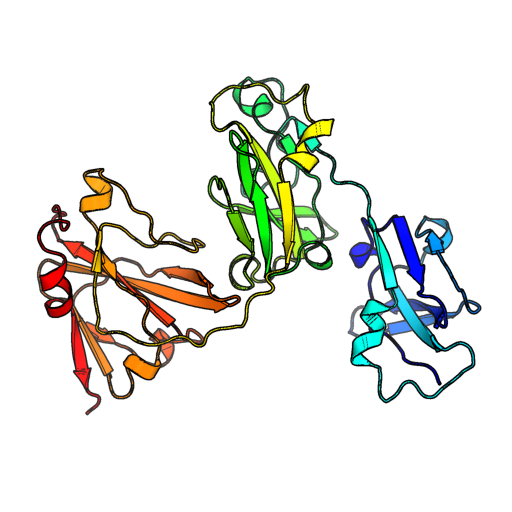 2.136 19.344 1.00 98.69 254 SER A O 1
ATOM 1980 N N . ASN A 1 255 ? -3.305 1.548 21.347 1.00 98.38 255 ASN A N 1
ATOM 1981 C CA . ASN A 1 255 ? -2.089 0.941 20.800 1.00 98.38 255 ASN A CA 1
ATOM 1982 C C . ASN A 1 255 ? -2.406 -0.396 20.100 1.00 98.38 255 ASN A C 1
ATOM 1984 O O . ASN A 1 255 ? -3.464 -0.996 20.317 1.00 98.38 255 ASN A O 1
ATOM 1988 N N . VAL A 1 256 ? -1.473 -0.851 19.263 1.00 98.50 256 VAL A N 1
ATOM 1989 C CA . VAL A 1 256 ? -1.540 -2.172 18.627 1.00 98.50 256 VAL A CA 1
ATOM 1990 C C . VAL A 1 256 ? -1.122 -3.237 19.636 1.00 98.50 256 VAL A C 1
ATOM 1992 O O . VAL A 1 256 ? -0.195 -3.009 20.416 1.00 98.50 256 VAL A O 1
ATOM 1995 N N . LEU A 1 257 ? -1.819 -4.367 19.608 1.00 98.38 257 LEU A N 1
ATOM 1996 C CA . LEU A 1 257 ? -1.584 -5.546 20.428 1.00 98.38 257 LEU A CA 1
ATOM 1997 C C . LEU A 1 257 ? -1.468 -6.771 19.522 1.00 98.38 257 LEU A C 1
ATOM 1999 O O . LEU A 1 257 ? -2.205 -6.889 18.536 1.00 98.38 257 LEU A O 1
ATOM 2003 N N . SER A 1 258 ? -0.556 -7.676 19.845 1.00 98.19 258 SER A N 1
ATOM 2004 C CA . SER A 1 258 ? -0.440 -8.957 19.157 1.00 98.19 258 SER A CA 1
ATOM 2005 C C . SER A 1 258 ? -1.551 -9.919 19.573 1.00 98.19 258 SER A C 1
ATOM 2007 O O . SER A 1 258 ? -2.213 -9.755 20.599 1.00 98.19 258 SER A O 1
ATOM 2009 N N . LYS A 1 259 ? -1.742 -10.973 18.789 1.00 97.25 259 LYS A N 1
ATOM 2010 C CA . LYS A 1 259 ? -2.582 -12.115 19.148 1.00 97.25 259 LYS A CA 1
ATOM 2011 C C . LYS A 1 259 ? -2.113 -12.805 20.431 1.00 97.25 259 LYS A C 1
ATOM 2013 O O . LYS A 1 259 ? -2.950 -13.222 21.232 1.00 97.25 259 LYS A O 1
ATOM 2018 N N . ASP A 1 260 ? -0.802 -12.853 20.667 1.00 96.94 260 ASP A N 1
ATOM 2019 C CA . ASP A 1 260 ? -0.206 -13.454 21.864 1.00 96.94 260 ASP A CA 1
ATOM 2020 C C . ASP A 1 260 ? -0.556 -12.686 23.146 1.00 96.94 260 ASP A C 1
ATOM 2022 O O . ASP A 1 260 ? -0.710 -13.301 24.203 1.00 96.94 260 ASP A O 1
ATOM 2026 N N . TYR A 1 261 ? -0.789 -11.369 23.066 1.00 97.56 261 TYR A N 1
ATOM 2027 C CA . TYR A 1 261 ? -1.316 -10.581 24.191 1.00 97.56 261 TYR A CA 1
ATOM 2028 C C . TYR A 1 261 ? -2.632 -11.148 24.742 1.00 97.56 261 TYR A C 1
ATOM 2030 O O . TYR A 1 261 ? -2.913 -11.061 25.940 1.00 97.56 261 TYR A O 1
ATOM 2038 N N . PHE A 1 262 ? -3.441 -11.744 23.863 1.00 97.00 262 PHE A N 1
ATOM 2039 C CA . PHE A 1 262 ? -4.739 -12.328 24.187 1.00 97.00 262 PHE A CA 1
ATOM 2040 C C . PHE A 1 262 ? -4.672 -13.840 24.420 1.00 97.00 262 PHE A C 1
ATOM 2042 O O . PHE A 1 262 ? -5.718 -14.486 24.485 1.00 97.00 262 PHE A O 1
ATOM 2049 N N . ALA A 1 263 ? -3.480 -14.424 24.570 1.00 95.44 263 ALA A N 1
ATOM 2050 C CA . ALA A 1 263 ? -3.346 -15.843 24.869 1.00 95.44 263 ALA A CA 1
ATOM 2051 C C . ALA A 1 263 ? -4.140 -16.214 26.139 1.00 95.44 263 ALA A C 1
ATOM 2053 O O . ALA A 1 263 ? -3.969 -15.618 27.205 1.00 95.44 263 ALA A O 1
ATOM 2054 N N . GLY A 1 264 ? -5.034 -17.199 26.010 1.00 95.69 264 GLY A N 1
ATOM 2055 C CA . GLY A 1 264 ? -5.932 -17.635 27.082 1.00 95.69 264 GLY A CA 1
ATOM 2056 C C . GLY A 1 264 ? -7.148 -16.732 27.315 1.00 95.69 264 GLY A C 1
ATOM 2057 O O . GLY A 1 264 ? -7.821 -16.894 28.331 1.00 95.69 264 GLY A O 1
ATOM 2058 N N . LYS A 1 265 ? -7.446 -15.784 26.414 1.00 97.75 265 LYS A N 1
ATOM 2059 C CA . LYS A 1 265 ? -8.655 -14.947 26.456 1.00 97.75 265 LYS A CA 1
ATOM 2060 C C . LYS A 1 265 ? -9.681 -15.430 25.429 1.00 97.75 265 LYS A C 1
ATOM 2062 O O . LYS A 1 265 ? -9.391 -15.487 24.240 1.00 97.75 265 LYS A O 1
ATOM 2067 N N . ALA A 1 266 ? -10.908 -15.687 25.872 1.00 97.62 266 ALA A N 1
ATOM 2068 C CA . ALA A 1 266 ? -12.006 -16.145 25.020 1.00 97.62 266 ALA A CA 1
ATOM 2069 C C . ALA A 1 266 ? -12.773 -14.998 24.345 1.00 97.62 266 ALA A C 1
ATOM 2071 O O . ALA A 1 266 ? -13.302 -15.152 23.241 1.00 97.62 266 ALA A O 1
ATOM 2072 N N . SER A 1 267 ? -12.897 -13.851 25.018 1.00 98.06 267 SER A N 1
ATOM 2073 C CA . SER A 1 267 ? -13.722 -12.742 24.528 1.00 98.06 267 SER A CA 1
ATOM 2074 C C . SER A 1 267 ? -13.344 -11.388 25.118 1.00 98.06 267 SER A C 1
ATOM 2076 O O . SER A 1 267 ? -12.707 -11.310 26.169 1.00 98.06 267 SER A O 1
ATOM 2078 N N . VAL A 1 268 ? -13.803 -10.323 24.465 1.00 98.25 268 VAL A N 1
ATOM 2079 C CA . VAL A 1 268 ? -13.772 -8.947 24.975 1.00 98.25 268 VAL A CA 1
ATOM 2080 C C . VAL A 1 268 ? -15.194 -8.494 25.276 1.00 98.25 268 VAL A C 1
ATOM 2082 O O . VAL A 1 268 ? -16.054 -8.550 24.400 1.00 98.25 268 VAL A O 1
ATOM 2085 N N . GLU A 1 269 ? -15.454 -8.008 26.482 1.00 98.50 269 GLU A N 1
ATOM 2086 C CA . GLU A 1 269 ? -16.711 -7.345 26.827 1.00 98.50 269 GLU A CA 1
ATOM 2087 C C . GLU A 1 269 ? -16.553 -5.827 26.740 1.00 98.50 269 GLU A C 1
ATOM 2089 O O . GLU A 1 269 ? -15.678 -5.240 27.380 1.00 98.50 269 GLU A O 1
ATOM 2094 N N . VAL A 1 270 ? -17.421 -5.189 25.955 1.00 98.62 270 VAL A N 1
ATOM 2095 C CA . VAL A 1 270 ? -17.490 -3.732 25.808 1.00 98.62 270 VAL A CA 1
ATOM 2096 C C . VAL A 1 270 ? -18.503 -3.169 26.799 1.00 98.62 270 VAL A C 1
ATOM 2098 O O . VAL A 1 270 ? -19.673 -3.565 26.795 1.00 98.62 270 VAL A O 1
ATOM 2101 N N . ALA A 1 271 ? -18.073 -2.212 27.621 1.00 98.44 271 ALA A N 1
ATOM 2102 C CA . ALA A 1 271 ? -18.932 -1.551 28.597 1.00 98.44 271 ALA A CA 1
ATOM 2103 C C . ALA A 1 271 ? -20.170 -0.895 27.952 1.00 98.44 271 ALA A C 1
ATOM 2105 O O . ALA A 1 271 ? -20.124 -0.340 26.851 1.00 98.44 271 ALA A O 1
ATOM 2106 N N . ALA A 1 272 ? -21.296 -0.919 28.670 1.00 98.12 272 ALA A N 1
ATOM 2107 C CA . ALA A 1 272 ? -22.540 -0.308 28.209 1.00 98.12 272 ALA A CA 1
ATOM 2108 C C . ALA A 1 272 ? -22.374 1.200 27.942 1.00 98.12 272 ALA A C 1
ATOM 2110 O O . ALA A 1 272 ? -21.697 1.906 28.687 1.00 98.12 272 ALA A O 1
ATOM 2111 N N . GLY A 1 273 ? -23.027 1.698 26.887 1.00 97.88 273 GLY A N 1
ATOM 2112 C CA . GLY A 1 273 ? -22.890 3.090 26.440 1.00 97.88 273 GLY A CA 1
ATOM 2113 C C . GLY A 1 273 ? -21.683 3.343 25.532 1.00 97.88 273 GLY A C 1
ATOM 2114 O O . GLY A 1 273 ? -21.475 4.482 25.119 1.00 97.88 273 GLY A O 1
ATOM 2115 N N . TYR A 1 274 ? -20.925 2.301 25.181 1.00 98.69 274 TYR A N 1
ATOM 2116 C CA . TYR A 1 274 ? -19.801 2.370 24.252 1.00 98.69 274 TYR A CA 1
ATOM 2117 C C . TYR A 1 274 ? -19.940 1.350 23.126 1.00 98.69 274 TYR A C 1
ATOM 2119 O O . TYR A 1 274 ? -20.670 0.364 23.220 1.00 98.69 274 TYR A O 1
ATOM 2127 N N . GLN A 1 275 ? -19.218 1.616 22.046 1.00 98.56 275 GLN A N 1
ATOM 2128 C CA . GLN A 1 275 ? -19.057 0.722 20.911 1.00 98.56 275 GLN A CA 1
ATOM 2129 C C . GLN A 1 275 ? -17.596 0.737 20.463 1.00 98.56 275 GLN A C 1
ATOM 2131 O O . GLN A 1 275 ? -16.906 1.754 20.593 1.00 98.56 275 GLN A O 1
ATOM 2136 N N . VAL A 1 276 ? -17.137 -0.371 19.894 1.00 98.38 276 VAL A N 1
ATOM 2137 C CA . VAL A 1 276 ? -15.759 -0.530 19.433 1.00 98.38 276 VAL A CA 1
ATOM 2138 C C . VAL A 1 276 ? -15.726 -1.036 17.999 1.00 98.38 276 VAL A C 1
ATOM 2140 O O . VAL A 1 276 ? -16.541 -1.864 17.604 1.00 98.38 276 VAL A O 1
ATOM 2143 N N . ARG A 1 277 ? -14.770 -0.555 17.211 1.00 98.44 277 ARG A N 1
ATOM 2144 C CA . ARG A 1 277 ? -14.313 -1.255 16.011 1.00 98.44 277 ARG A CA 1
ATOM 2145 C C . ARG A 1 277 ? -13.030 -1.978 16.351 1.00 98.44 277 ARG A C 1
ATOM 2147 O O . ARG A 1 277 ? -12.073 -1.346 16.796 1.00 98.44 277 ARG A O 1
ATOM 2154 N N . VAL A 1 278 ? -13.009 -3.274 16.096 1.00 98.38 278 VAL A N 1
ATOM 2155 C CA . VAL A 1 278 ? -11.770 -4.045 16.021 1.00 98.38 278 VAL A CA 1
ATOM 2156 C C . VAL A 1 278 ? -11.103 -3.741 14.687 1.00 98.38 278 VAL A C 1
ATOM 2158 O O . VAL A 1 278 ? -11.751 -3.793 13.633 1.00 98.38 278 VAL A O 1
ATOM 2161 N N . VAL A 1 279 ? -9.832 -3.374 14.766 1.00 98.50 279 VAL A N 1
ATOM 2162 C CA . VAL A 1 279 ? -8.955 -2.987 13.664 1.00 98.50 279 VAL A CA 1
ATOM 2163 C C . VAL A 1 279 ? -7.899 -4.069 13.555 1.00 98.50 279 VAL A C 1
ATOM 2165 O O . VAL A 1 279 ? -7.163 -4.283 14.507 1.00 98.50 279 VAL A O 1
ATOM 2168 N N . PHE A 1 280 ? -7.819 -4.742 12.418 1.00 97.88 280 PHE A N 1
ATOM 2169 C CA . PHE A 1 280 ? -6.795 -5.744 12.153 1.00 97.88 280 PHE A CA 1
ATOM 2170 C C . PHE A 1 280 ? -5.661 -5.107 11.364 1.00 97.88 280 PHE A C 1
ATOM 2172 O O . PHE A 1 280 ? -5.903 -4.357 10.406 1.00 97.88 280 PHE A O 1
ATOM 2179 N N . LEU A 1 281 ? -4.430 -5.398 11.778 1.00 97.88 281 LEU A N 1
ATOM 2180 C CA . LEU A 1 281 ? -3.227 -4.797 11.221 1.00 97.88 281 LEU A CA 1
ATOM 2181 C C . LEU A 1 281 ? -2.250 -5.876 10.751 1.00 97.88 281 LEU A C 1
ATOM 2183 O O . LEU A 1 281 ? -2.147 -6.949 11.341 1.00 97.88 281 LEU A O 1
ATOM 2187 N N . ALA A 1 282 ? -1.533 -5.567 9.679 1.00 96.00 282 ALA A N 1
ATOM 2188 C CA . ALA A 1 282 ? -0.308 -6.259 9.304 1.00 96.00 282 ALA A CA 1
ATOM 2189 C C . ALA A 1 282 ? 0.893 -5.477 9.846 1.00 96.00 282 ALA A C 1
ATOM 2191 O O . ALA A 1 282 ? 0.779 -4.266 10.048 1.00 96.00 282 ALA A O 1
ATOM 2192 N N . TYR A 1 283 ? 2.017 -6.157 10.059 1.00 95.88 283 TYR A N 1
ATOM 2193 C CA . TYR A 1 283 ? 3.262 -5.545 10.509 1.00 95.88 283 TYR A CA 1
ATOM 2194 C C . TYR A 1 283 ? 4.420 -5.983 9.616 1.00 95.88 283 TYR A C 1
ATOM 2196 O O . TYR A 1 283 ? 4.732 -7.170 9.535 1.00 95.88 283 TYR A O 1
ATOM 2204 N N . ASP A 1 284 ? 5.039 -5.017 8.950 1.00 94.69 284 ASP A N 1
ATOM 2205 C CA . ASP A 1 284 ? 6.214 -5.198 8.105 1.00 94.69 284 ASP A CA 1
ATOM 2206 C C . ASP A 1 284 ? 7.007 -3.888 8.059 1.00 94.69 284 ASP A C 1
ATOM 2208 O O . ASP A 1 284 ? 6.439 -2.810 8.228 1.00 94.69 284 ASP A O 1
ATOM 2212 N N . HIS A 1 285 ? 8.328 -3.970 7.871 1.00 95.31 285 HIS A N 1
ATOM 2213 C CA . HIS A 1 285 ? 9.203 -2.789 7.778 1.00 95.31 285 HIS A CA 1
ATOM 2214 C C . HIS A 1 285 ? 8.986 -1.787 8.936 1.00 95.31 285 HIS A C 1
ATOM 2216 O O . HIS A 1 285 ? 8.815 -0.583 8.739 1.00 95.31 285 HIS A O 1
ATOM 2222 N N . ASN A 1 286 ? 8.904 -2.315 10.161 1.00 95.19 286 ASN A N 1
ATOM 2223 C CA . ASN A 1 286 ? 8.637 -1.572 11.396 1.00 95.19 286 ASN A CA 1
ATOM 2224 C C . ASN A 1 286 ? 7.330 -0.757 11.411 1.00 95.19 286 ASN A C 1
ATOM 2226 O O . ASN A 1 286 ? 7.149 0.104 12.274 1.00 95.19 286 ASN A O 1
ATOM 2230 N N . THR A 1 287 ? 6.392 -1.044 10.507 1.00 95.19 287 THR A N 1
ATOM 2231 C CA . THR A 1 287 ? 5.179 -0.251 10.297 1.00 95.19 287 THR A CA 1
ATOM 2232 C C . THR A 1 287 ? 3.932 -1.121 10.358 1.00 95.19 287 THR A C 1
ATOM 2234 O O . THR A 1 287 ? 3.850 -2.175 9.734 1.00 95.19 287 THR A O 1
ATOM 2237 N N . TYR A 1 288 ? 2.914 -0.658 11.088 1.00 96.69 288 TYR A N 1
ATOM 2238 C CA . TYR A 1 288 ? 1.598 -1.291 11.059 1.00 96.69 288 TYR A CA 1
ATOM 2239 C C . TYR A 1 288 ? 0.772 -0.745 9.908 1.00 96.69 288 TYR A C 1
ATOM 2241 O O . TYR A 1 288 ? 0.712 0.464 9.725 1.00 96.69 288 TYR A O 1
ATOM 2249 N N . THR A 1 289 ? 0.064 -1.612 9.191 1.00 95.56 289 THR A N 1
ATOM 2250 C CA . THR A 1 289 ? -0.883 -1.209 8.144 1.00 95.56 289 THR A CA 1
ATOM 2251 C C . THR A 1 289 ? -2.263 -1.766 8.450 1.00 95.56 289 THR A C 1
ATOM 2253 O O . THR A 1 289 ? -2.422 -2.974 8.624 1.00 95.56 289 THR A O 1
ATOM 2256 N N . VAL A 1 290 ? -3.282 -0.905 8.477 1.00 95.50 290 VAL A N 1
ATOM 2257 C CA . VAL A 1 290 ? -4.676 -1.331 8.668 1.00 95.50 290 VAL A CA 1
ATOM 2258 C C . VAL A 1 290 ? -5.148 -2.128 7.453 1.00 95.50 290 VAL A C 1
ATOM 2260 O O . VAL A 1 290 ? -5.308 -1.571 6.365 1.00 95.50 290 VAL A O 1
ATOM 2263 N N . VAL A 1 291 ? -5.425 -3.415 7.648 1.00 94.56 291 VAL A N 1
ATOM 2264 C CA . VAL A 1 291 ? -5.892 -4.327 6.589 1.00 94.56 291 VAL A CA 1
ATOM 2265 C C . VAL A 1 291 ? -7.401 -4.526 6.609 1.00 94.56 291 VAL A C 1
ATOM 2267 O O . VAL A 1 291 ? -8.008 -4.707 5.553 1.00 94.56 291 VAL A O 1
ATOM 2270 N N . TYR A 1 292 ? -8.020 -4.466 7.788 1.00 94.50 292 TYR A N 1
ATOM 2271 C CA . TYR A 1 292 ? -9.463 -4.613 7.933 1.00 94.50 292 TYR A CA 1
ATOM 2272 C C . TYR A 1 292 ? -9.976 -3.896 9.183 1.00 94.50 292 TYR A C 1
ATOM 2274 O O . TYR A 1 292 ? -9.300 -3.828 10.208 1.00 94.50 292 TYR A O 1
ATOM 2282 N N . ARG A 1 293 ? -11.201 -3.375 9.108 1.00 96.25 293 ARG A N 1
ATOM 2283 C CA . ARG A 1 293 ? -11.929 -2.812 10.245 1.00 96.25 293 ARG A CA 1
ATOM 2284 C C . ARG A 1 293 ? -13.329 -3.391 10.274 1.00 96.25 293 ARG A C 1
ATOM 2286 O O . ARG A 1 293 ? -14.030 -3.413 9.265 1.00 96.25 293 ARG A O 1
ATOM 2293 N N . THR A 1 294 ? -13.749 -3.806 11.455 1.00 97.44 294 THR A N 1
ATOM 2294 C CA . THR A 1 294 ? -15.127 -4.241 11.690 1.00 97.44 294 THR A CA 1
ATOM 2295 C C . THR A 1 294 ? -16.101 -3.057 11.683 1.00 97.44 294 THR A C 1
ATOM 2297 O O . THR A 1 294 ? -15.716 -1.887 11.794 1.00 97.44 294 THR A O 1
ATOM 2300 N N . ALA A 1 295 ? -17.396 -3.364 11.571 1.00 97.31 295 ALA A N 1
ATOM 2301 C CA . ALA A 1 295 ? -18.448 -2.427 11.953 1.00 97.31 295 ALA A CA 1
ATOM 2302 C C . ALA A 1 295 ? -18.380 -2.121 13.463 1.00 97.31 295 ALA A C 1
ATOM 2304 O O . ALA A 1 295 ? -17.631 -2.750 14.204 1.00 97.31 295 ALA A O 1
ATOM 2305 N N . ASN A 1 296 ? -19.175 -1.159 13.936 1.00 97.88 296 ASN A N 1
ATOM 2306 C CA . ASN A 1 296 ? -19.262 -0.895 15.370 1.00 97.88 296 ASN A CA 1
ATOM 2307 C C . ASN A 1 296 ? -19.883 -2.104 16.089 1.00 97.88 296 ASN A C 1
ATOM 2309 O O . ASN A 1 296 ? -20.998 -2.514 15.765 1.00 97.88 296 ASN A O 1
ATOM 2313 N N . LEU A 1 297 ? -19.167 -2.640 17.071 1.00 98.19 297 LEU A N 1
ATOM 2314 C CA . LEU A 1 297 ? -19.573 -3.754 17.920 1.00 98.19 297 LEU A CA 1
ATOM 2315 C C . LEU A 1 297 ? -19.890 -3.251 19.332 1.00 98.19 297 LEU A C 1
ATOM 2317 O O . LEU A 1 297 ? -19.313 -2.270 19.802 1.00 98.19 297 LEU A O 1
ATOM 2321 N N . THR A 1 298 ? -20.806 -3.936 20.010 1.00 98.19 298 THR A N 1
ATOM 2322 C CA . THR A 1 298 ? -21.200 -3.679 21.407 1.00 98.19 298 THR A CA 1
ATOM 2323 C C . THR A 1 298 ? -21.352 -5.014 22.134 1.00 98.19 298 THR A C 1
ATOM 2325 O O . THR A 1 298 ? -21.540 -6.039 21.478 1.00 98.19 298 THR A O 1
ATOM 2328 N N . GLY A 1 299 ? -21.308 -5.012 23.468 1.00 97.88 299 GLY A N 1
ATOM 2329 C CA . GLY A 1 299 ? -21.427 -6.239 24.258 1.00 97.88 299 GLY A CA 1
ATOM 2330 C C . GLY A 1 299 ? -20.202 -7.146 24.114 1.00 97.88 299 GLY A C 1
ATOM 2331 O O . GLY A 1 299 ? -19.075 -6.657 24.100 1.00 97.88 299 GLY A O 1
ATOM 2332 N N . THR A 1 300 ? -20.423 -8.458 24.038 1.00 98.31 300 THR A N 1
ATOM 2333 C CA . THR A 1 300 ? -19.355 -9.467 23.992 1.00 98.31 300 THR A CA 1
ATOM 2334 C C . THR A 1 300 ? -18.892 -9.740 22.562 1.00 98.31 300 THR A C 1
ATOM 2336 O O . THR A 1 300 ? -19.693 -10.070 21.687 1.00 98.31 300 THR A O 1
ATOM 2339 N N . ILE A 1 301 ? -17.581 -9.665 22.343 1.00 98.19 301 ILE A N 1
ATOM 2340 C CA . ILE A 1 301 ? -16.892 -10.007 21.097 1.00 98.19 301 ILE A CA 1
ATOM 2341 C C . ILE A 1 301 ? -16.113 -11.297 21.342 1.00 98.19 301 ILE A C 1
ATOM 2343 O O . ILE A 1 301 ? -15.178 -11.310 22.140 1.00 98.19 301 ILE A O 1
ATOM 2347 N N . ILE A 1 302 ? -16.501 -12.380 20.672 1.00 97.94 302 ILE A N 1
ATOM 2348 C CA . ILE A 1 302 ? -15.820 -13.677 20.776 1.00 97.94 302 ILE A CA 1
ATOM 2349 C C . ILE A 1 302 ? -14.517 -13.631 19.971 1.00 97.94 302 ILE A C 1
ATOM 2351 O O . ILE A 1 302 ? -14.538 -13.212 18.816 1.00 97.94 302 ILE A O 1
ATOM 2355 N N . MET A 1 303 ? -13.403 -14.055 20.575 1.00 97.00 303 MET A N 1
ATOM 2356 C CA . MET A 1 303 ? -12.058 -14.054 19.978 1.00 97.00 303 MET A CA 1
ATOM 2357 C C . MET A 1 303 ? -11.632 -15.456 19.518 1.00 97.00 303 MET A C 1
ATOM 2359 O O . MET A 1 303 ? -10.535 -15.923 19.812 1.00 97.00 303 MET A O 1
ATOM 2363 N N . ASP A 1 304 ? -12.521 -16.151 18.811 1.00 95.56 304 ASP A N 1
ATOM 2364 C CA . ASP A 1 304 ? -12.264 -17.496 18.294 1.00 95.56 304 ASP A CA 1
ATOM 2365 C C . ASP A 1 304 ? -11.403 -17.492 17.011 1.00 95.56 304 ASP A C 1
ATOM 2367 O O . ASP A 1 304 ? -10.914 -1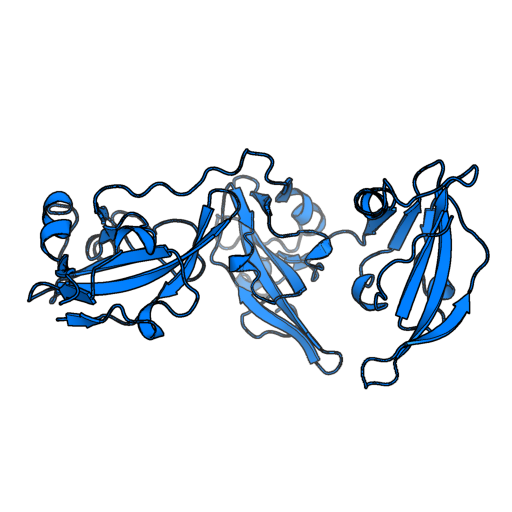6.463 16.536 1.00 95.56 304 ASP A O 1
ATOM 2371 N N . ALA A 1 305 ? -11.214 -18.667 16.407 1.00 95.25 305 ALA A N 1
ATOM 2372 C CA . ALA A 1 305 ? -10.461 -18.795 15.161 1.00 95.25 305 ALA A CA 1
ATOM 2373 C C . ALA A 1 305 ? -11.067 -17.990 13.994 1.00 95.25 305 ALA A C 1
ATOM 2375 O O . ALA A 1 305 ? -10.328 -17.563 13.108 1.00 95.25 305 ALA A O 1
ATOM 2376 N N . ALA A 1 306 ? -12.386 -17.767 13.976 1.00 95.62 306 ALA A N 1
ATOM 2377 C CA . ALA A 1 306 ? -13.036 -16.978 12.933 1.00 95.62 306 ALA A CA 1
ATOM 2378 C C . ALA A 1 306 ? -12.801 -15.475 13.135 1.00 95.62 306 ALA A C 1
ATOM 2380 O O . ALA A 1 306 ? -12.624 -14.757 12.152 1.00 95.62 306 ALA A O 1
ATOM 2381 N N . PHE A 1 307 ? -12.754 -15.013 14.389 1.00 95.81 307 PHE A N 1
ATOM 2382 C CA . PHE A 1 307 ? -12.350 -13.649 14.725 1.00 95.81 307 PHE A CA 1
ATOM 2383 C C . PHE A 1 307 ? -10.928 -13.349 14.250 1.00 95.81 307 PHE A C 1
ATOM 2385 O O . PHE A 1 307 ? -10.705 -12.337 13.585 1.00 95.81 307 PHE A O 1
ATOM 2392 N N . TRP A 1 308 ? -9.978 -14.233 14.567 1.00 95.62 308 TRP A N 1
ATOM 2393 C CA . TRP A 1 308 ? -8.573 -14.017 14.222 1.00 95.62 308 TRP A CA 1
ATOM 2394 C C . TRP A 1 308 ? -8.281 -14.246 12.742 1.00 95.62 308 TRP A C 1
ATOM 2396 O O . TRP A 1 308 ? -7.450 -13.538 12.183 1.00 95.62 308 TRP A O 1
ATOM 2406 N N . ALA A 1 309 ? -8.946 -15.210 12.098 1.00 95.00 309 ALA A N 1
ATOM 2407 C CA . ALA A 1 309 ? -8.603 -15.658 10.751 1.00 95.00 309 ALA A CA 1
ATOM 2408 C C . ALA A 1 309 ? -7.073 -15.840 10.607 1.00 95.00 309 ALA A C 1
ATOM 2410 O O . ALA A 1 309 ? -6.488 -16.654 11.320 1.00 95.00 309 ALA A O 1
ATOM 2411 N N . ASN A 1 310 ? -6.433 -15.050 9.738 1.00 93.44 310 ASN A N 1
ATOM 2412 C CA . ASN A 1 310 ? -4.978 -15.024 9.535 1.00 93.44 310 ASN A CA 1
ATOM 2413 C C . ASN A 1 310 ? -4.318 -13.731 10.058 1.00 93.44 310 ASN A C 1
ATOM 2415 O O . ASN A 1 310 ? -3.220 -13.385 9.629 1.00 93.44 310 ASN A O 1
ATOM 2419 N N . TYR A 1 311 ? -5.008 -12.960 10.899 1.00 96.06 311 TYR A N 1
ATOM 2420 C CA . TYR A 1 311 ? -4.486 -11.719 11.461 1.00 96.06 311 TYR A CA 1
ATOM 2421 C C . TYR A 1 311 ? -3.721 -11.985 12.759 1.00 96.06 311 TYR A C 1
ATOM 2423 O O . TYR A 1 311 ? -4.189 -12.725 13.624 1.00 96.06 311 TYR A O 1
ATOM 2431 N N . GLU A 1 312 ? -2.578 -11.317 12.905 1.00 97.00 312 GLU A N 1
ATOM 2432 C CA . GLU A 1 312 ? -1.689 -11.451 14.068 1.00 97.00 312 GLU A CA 1
ATOM 2433 C C . GLU A 1 312 ? -1.707 -10.224 14.986 1.00 97.00 312 GLU A C 1
ATOM 2435 O O . GLU A 1 312 ? -1.261 -10.303 16.126 1.00 97.00 312 GLU A O 1
ATOM 2440 N N . TYR A 1 313 ? -2.249 -9.094 14.521 1.00 98.31 313 TYR A N 1
ATOM 2441 C CA . TYR A 1 313 ? -2.284 -7.848 15.283 1.00 98.31 313 TYR A CA 1
ATOM 2442 C C . TYR A 1 313 ? -3.663 -7.207 15.244 1.00 98.31 313 TYR A C 1
ATOM 2444 O O . TYR A 1 313 ? -4.311 -7.133 14.191 1.00 98.31 313 TYR A O 1
ATOM 2452 N N . VAL A 1 314 ? -4.082 -6.684 16.393 1.00 98.38 314 VAL A N 1
ATOM 2453 C CA . VAL A 1 314 ? -5.330 -5.942 16.556 1.00 98.38 314 VAL A CA 1
ATOM 2454 C C . VAL A 1 314 ? -5.110 -4.619 17.276 1.00 98.38 314 VAL A C 1
ATOM 2456 O O . VAL A 1 314 ? -4.215 -4.456 18.099 1.00 98.38 314 VAL A O 1
ATOM 2459 N N . ALA A 1 315 ? -5.974 -3.664 16.979 1.00 98.56 315 ALA A N 1
ATOM 2460 C CA . ALA A 1 315 ? -6.180 -2.457 17.755 1.00 98.56 315 ALA A CA 1
ATOM 2461 C C . ALA A 1 315 ? -7.685 -2.177 17.856 1.00 98.56 315 ALA A C 1
ATOM 2463 O O . ALA A 1 315 ? -8.512 -2.798 17.181 1.00 98.56 315 ALA A O 1
ATOM 2464 N N . PHE A 1 316 ? -8.054 -1.213 18.686 1.00 98.56 316 PHE A N 1
ATOM 2465 C CA . PHE A 1 316 ? -9.435 -0.840 18.945 1.00 98.56 316 PHE A CA 1
ATOM 2466 C C . PHE A 1 316 ? -9.650 0.634 18.621 1.00 98.56 316 PHE A C 1
ATOM 2468 O O . PHE A 1 316 ? -8.860 1.488 19.007 1.00 98.56 316 PHE A O 1
ATOM 2475 N N . THR A 1 317 ? -10.745 0.954 17.934 1.00 98.62 317 THR A N 1
ATOM 2476 C CA . THR A 1 317 ? -11.290 2.320 17.897 1.00 98.62 317 THR A CA 1
ATOM 2477 C C . THR A 1 317 ? -12.565 2.344 18.727 1.00 98.62 317 THR A C 1
ATOM 2479 O O . THR A 1 317 ? -13.563 1.748 18.320 1.00 98.62 317 THR A O 1
ATOM 2482 N N . ILE A 1 318 ? -12.548 3.017 19.875 1.00 98.50 318 ILE A N 1
ATOM 2483 C CA . ILE A 1 318 ? -13.695 3.130 20.785 1.00 98.50 318 ILE A CA 1
ATOM 2484 C C . ILE A 1 318 ? -14.414 4.472 20.599 1.00 98.50 318 ILE A C 1
ATOM 2486 O O . ILE A 1 318 ? -13.791 5.495 20.318 1.00 98.50 318 ILE A O 1
ATOM 2490 N N . SER A 1 319 ? -15.740 4.463 20.744 1.00 98.50 319 SER A N 1
ATOM 2491 C CA . SER A 1 319 ? -16.594 5.660 20.776 1.00 98.50 319 SER A CA 1
ATOM 2492 C C . SER A 1 319 ? -17.763 5.461 21.745 1.00 98.50 319 SER A C 1
ATOM 2494 O O . SER A 1 319 ? -18.155 4.326 22.024 1.00 98.50 319 SER A O 1
ATOM 2496 N N . SER A 1 320 ? -18.326 6.551 22.265 1.00 98.19 320 SER A N 1
ATOM 2497 C CA . SER A 1 320 ? -19.531 6.525 23.105 1.00 98.19 320 SER A CA 1
ATOM 2498 C C . SER A 1 320 ? -20.824 6.535 22.280 1.00 98.19 320 SER A C 1
ATOM 2500 O O . SER A 1 320 ? -20.845 6.904 21.101 1.00 98.19 320 SER A O 1
ATOM 2502 N N . VAL A 1 321 ? -21.927 6.119 22.906 1.00 96.62 321 VAL A N 1
ATOM 2503 C CA . VAL A 1 321 ? -23.277 6.097 22.330 1.00 96.62 321 VAL A CA 1
ATOM 2504 C C . VAL A 1 321 ? -24.257 6.779 23.304 1.00 96.62 321 VAL A C 1
ATOM 2506 O O . VAL A 1 321 ? -24.593 6.186 24.330 1.00 96.62 321 VAL A O 1
ATOM 2509 N N . PRO A 1 322 ? -24.760 7.997 23.005 1.00 96.12 322 PRO A N 1
ATOM 2510 C CA . PRO A 1 322 ? -24.431 8.832 21.844 1.00 96.12 322 PRO A CA 1
ATOM 2511 C C . PRO A 1 322 ? -22.980 9.339 21.873 1.00 96.12 322 PRO A C 1
ATOM 2513 O O . PRO A 1 322 ? -22.374 9.426 22.937 1.00 96.12 322 PRO A O 1
ATOM 2516 N N . SER A 1 323 ? -22.450 9.701 20.699 1.00 95.88 323 SER A N 1
ATOM 2517 C CA . SER A 1 323 ? -21.069 10.180 20.555 1.00 95.88 323 SER A CA 1
ATOM 2518 C C . SER A 1 323 ? -20.818 11.424 21.407 1.00 95.88 323 SER A C 1
ATOM 2520 O O . SER A 1 323 ? -21.572 12.397 21.347 1.00 95.88 323 SER A O 1
ATOM 2522 N N . SER A 1 324 ? -19.713 11.408 22.141 1.00 97.06 324 SER A N 1
ATOM 2523 C CA . SER A 1 324 ? -19.217 12.500 22.976 1.00 97.06 324 SER A CA 1
ATOM 2524 C C . SER A 1 324 ? -17.707 12.630 22.824 1.00 97.06 324 SER A C 1
ATOM 2526 O O . SER A 1 324 ? -17.047 11.685 22.410 1.00 97.06 324 SER A O 1
ATOM 2528 N N . ASP A 1 325 ? -17.162 13.782 23.198 1.00 97.94 325 ASP A N 1
ATOM 2529 C CA . ASP A 1 325 ? -15.716 13.989 23.266 1.00 97.94 325 ASP A CA 1
ATOM 2530 C C . ASP A 1 325 ? -15.078 13.027 24.287 1.00 97.94 325 ASP A C 1
ATOM 2532 O O . ASP A 1 325 ? -15.474 13.004 25.455 1.00 97.94 325 ASP A O 1
ATOM 2536 N N . LEU A 1 326 ? -14.120 12.217 23.831 1.00 97.75 326 LEU A N 1
ATOM 2537 C CA . LEU A 1 326 ? -13.358 11.265 24.638 1.00 97.75 326 LEU A CA 1
ATOM 2538 C C . LEU A 1 326 ? -11.957 11.773 25.013 1.00 97.75 326 LEU A C 1
ATOM 2540 O O . LEU A 1 326 ? -11.280 11.143 25.826 1.00 97.75 326 LEU A O 1
ATOM 2544 N N . SER A 1 327 ? -11.517 12.913 24.472 1.00 96.50 327 SER A N 1
ATOM 2545 C CA . SER A 1 327 ? -10.142 13.413 24.647 1.00 96.50 327 SER A CA 1
ATOM 2546 C C . SER A 1 327 ? -9.778 13.723 26.102 1.00 96.50 327 SER A C 1
ATOM 2548 O O . SER A 1 327 ? -8.608 13.665 26.471 1.00 96.50 327 SER A O 1
ATOM 2550 N N . GLY A 1 328 ? -10.773 13.997 26.952 1.00 96.62 328 GLY A N 1
ATOM 2551 C CA . GLY A 1 328 ? -10.580 14.224 28.387 1.00 96.62 328 GLY A CA 1
ATOM 2552 C C . GLY A 1 328 ? -10.589 12.965 29.264 1.00 96.62 328 GLY A C 1
ATOM 2553 O O . GLY A 1 328 ? -10.416 13.091 30.474 1.00 96.62 328 GLY A O 1
ATOM 2554 N N . VAL A 1 329 ? -10.827 11.772 28.701 1.00 97.62 329 VAL A N 1
ATOM 2555 C CA . VAL A 1 329 ? -11.018 10.524 29.472 1.00 97.62 329 VAL A CA 1
ATOM 2556 C C . VAL A 1 329 ? -10.187 9.340 28.960 1.00 97.62 329 VAL A C 1
ATOM 2558 O O . VAL A 1 329 ? -10.455 8.208 29.339 1.00 97.62 329 VAL A O 1
ATOM 2561 N N . LEU A 1 330 ? -9.165 9.575 28.130 1.00 97.94 330 LEU A N 1
ATOM 2562 C CA . LEU A 1 330 ? -8.369 8.519 27.480 1.00 97.94 330 LEU A CA 1
ATOM 2563 C C . LEU A 1 330 ? -7.812 7.464 28.454 1.00 97.94 330 LEU A C 1
ATOM 2565 O O . LEU A 1 330 ? -7.902 6.270 28.182 1.00 97.94 330 LEU A O 1
ATOM 2569 N N . GLU A 1 331 ? -7.318 7.896 29.616 1.00 97.56 331 GLU A N 1
ATOM 2570 C CA . GLU A 1 331 ? -6.717 7.027 30.642 1.00 97.56 331 GLU A CA 1
ATOM 2571 C C . GLU A 1 331 ? -7.710 6.045 31.288 1.00 97.56 331 GLU A C 1
ATOM 2573 O O . GLU A 1 331 ? -7.302 5.038 31.863 1.00 97.56 331 GLU A O 1
ATOM 2578 N N . THR A 1 332 ? -9.019 6.314 31.219 1.00 97.88 332 THR A N 1
ATOM 2579 C CA . THR A 1 332 ? -10.045 5.428 31.798 1.00 97.88 332 THR A CA 1
ATOM 2580 C C . THR A 1 332 ? -10.653 4.474 30.775 1.00 97.88 332 THR A C 1
ATOM 2582 O O . THR A 1 332 ? -11.327 3.518 31.162 1.00 97.88 332 THR A O 1
ATOM 2585 N N . LEU A 1 333 ? -10.395 4.685 29.480 1.00 98.00 333 LEU A N 1
ATOM 2586 C CA . LEU A 1 333 ? -10.943 3.864 28.399 1.00 98.00 333 LEU A CA 1
ATOM 2587 C C . LEU A 1 333 ? -10.486 2.396 28.414 1.00 98.00 333 LEU A C 1
ATOM 2589 O O . LEU A 1 333 ? -11.319 1.554 28.079 1.00 98.00 333 LEU A O 1
ATOM 2593 N N . PRO A 1 334 ? -9.255 2.027 28.835 1.00 98.44 334 PRO A N 1
ATOM 2594 C CA . PRO A 1 334 ? -8.869 0.617 28.936 1.00 98.44 334 PRO A CA 1
ATOM 2595 C C . PRO A 1 334 ? -9.810 -0.210 29.816 1.00 98.44 334 PRO A C 1
ATOM 2597 O O . PRO A 1 334 ? -10.106 -1.354 29.488 1.00 98.44 334 PRO A O 1
ATOM 2600 N N . ALA A 1 335 ? -10.357 0.380 30.885 1.00 98.00 335 ALA A N 1
ATOM 2601 C CA . ALA A 1 335 ? -11.293 -0.301 31.781 1.00 98.00 335 ALA A CA 1
ATOM 2602 C C . ALA A 1 335 ? -12.675 -0.570 31.150 1.00 98.00 335 ALA A C 1
ATOM 2604 O O . ALA A 1 335 ? -13.489 -1.276 31.741 1.00 98.00 335 ALA A O 1
ATOM 2605 N N . LEU A 1 336 ? -12.957 -0.014 29.966 1.00 98.31 336 LEU A N 1
ATOM 2606 C CA . LEU A 1 336 ? -14.202 -0.246 29.228 1.00 98.31 336 LEU A CA 1
ATOM 2607 C C . LEU A 1 336 ? -14.152 -1.501 28.346 1.00 98.31 336 LEU A C 1
ATOM 2609 O O . LEU A 1 336 ? -15.185 -1.873 27.787 1.00 98.31 336 LEU A O 1
ATOM 2613 N N . LEU A 1 337 ? -12.982 -2.135 28.221 1.00 98.38 337 LEU A N 1
ATOM 2614 C CA . LEU A 1 337 ? -12.777 -3.395 27.511 1.00 98.38 337 LEU A CA 1
ATOM 2615 C C . LEU A 1 337 ? -12.305 -4.458 28.509 1.00 98.38 337 LEU A C 1
ATOM 2617 O O . LEU A 1 337 ? -11.166 -4.434 28.967 1.00 98.38 337 LEU A O 1
ATOM 2621 N N . THR A 1 338 ? -13.186 -5.393 28.864 1.00 98.19 338 THR A N 1
ATOM 2622 C CA . THR A 1 338 ? -12.855 -6.481 29.800 1.00 98.19 338 THR A CA 1
ATOM 2623 C C . THR A 1 338 ? -12.501 -7.748 29.029 1.00 98.19 338 THR A C 1
ATOM 2625 O O . THR A 1 338 ? -13.337 -8.291 28.311 1.00 98.19 338 THR A O 1
ATOM 2628 N N . PHE A 1 339 ? -11.267 -8.233 29.177 1.00 97.56 339 PHE A N 1
ATOM 2629 C CA . PHE A 1 339 ? -10.809 -9.480 28.558 1.00 97.56 339 PHE A CA 1
ATOM 2630 C C . PHE A 1 339 ? -11.145 -10.677 29.448 1.00 97.56 339 PHE A C 1
ATOM 2632 O O . PHE A 1 339 ? -10.621 -10.793 30.557 1.00 97.56 339 PHE A O 1
ATOM 2639 N N . VAL A 1 340 ? -12.014 -11.557 28.955 1.00 97.88 340 VAL A N 1
ATOM 2640 C CA . VAL A 1 340 ? -12.520 -12.732 29.677 1.00 97.88 340 VAL A CA 1
ATOM 2641 C C . VAL A 1 340 ? -11.659 -13.946 29.343 1.00 97.88 340 VAL A C 1
ATOM 2643 O O . VAL A 1 340 ? -11.387 -14.192 28.169 1.00 97.88 340 VAL A O 1
ATOM 2646 N N . ASP A 1 341 ? -11.236 -14.691 30.362 1.00 95.81 341 ASP A N 1
ATOM 2647 C CA . ASP A 1 341 ? -10.405 -15.891 30.213 1.00 95.81 341 ASP A CA 1
ATOM 2648 C C . ASP A 1 341 ? -11.168 -17.056 29.555 1.00 95.81 341 ASP A C 1
ATOM 2650 O O . ASP A 1 341 ? -12.390 -17.170 29.677 1.00 95.81 341 ASP A O 1
ATOM 2654 N N . GLU A 1 342 ? -10.439 -17.931 28.864 1.00 88.88 342 GLU A N 1
ATOM 2655 C CA . GLU A 1 342 ? -10.939 -19.251 28.466 1.00 88.88 342 GLU A CA 1
ATOM 2656 C C . GLU A 1 342 ? -11.241 -20.102 29.713 1.00 88.88 342 GLU A C 1
ATOM 2658 O O . GLU A 1 342 ? -10.501 -20.064 30.699 1.00 88.88 342 GLU A O 1
ATOM 2663 N N . VAL A 1 343 ? -12.355 -20.843 29.680 1.00 76.31 343 VAL A N 1
ATOM 2664 C CA . VAL A 1 343 ? -12.819 -21.707 30.784 1.00 76.31 343 VAL A CA 1
ATOM 2665 C C . VAL A 1 343 ? -12.301 -23.127 30.632 1.00 76.31 343 VAL A C 1
ATOM 2667 O O . VAL A 1 343 ? -12.425 -23.669 29.508 1.00 76.31 343 VAL A O 1
#

Secondary structure (DSSP, 8-state):
--EEPPPEEGGGGTTEEEEEEPTTEEEEEEEEEE-SSS-EEEEEEPPPB-EEEE-SHHHHTT--EEEEEEEESS----GGGGGGGGGGEEEEEPP--EEESEEPTT-SSEE--SSHHHHT-EEEPPEEGGGS-TTEEEEEPTTEEEEEEEEEEETTTEEEEEEE---B-SEEE--HHHHTT--EEEEEEEESSTT---TT-GGGSGGGEEEEE--SPPPPP------EEESEEPTT-SSEE--SSHHHHTEEEEPPEETGGGTTEEEEEEPTTEEEEEEEEEEETTEEEEEEEPPPB-EEEE-SHHHHTT--EEEEEEEESS----TT-GGGGGGGEEEEEP-

pLDDT: mean 94.31, std 4.41, range [75.19, 98.69]

Radius of gyration: 25.05 Å; chains: 1; bounding box: 60×51×64 Å

Sequence (343 aa):
GYAASNVLSKHYFEDVTEFAIADGYQVKMIYLSYDGYGNYKVLFRTSTFTGTIVMDAAFWGDYEYVAFNISSIPSSDLSGVLDTLPGQFSFTRTAMTFTSGYWNSGATEITTGDTTFIKQYAASNPIPRTFIPAGTIITIEAGYKVKVIFLSYSSETGYKVEFRTGDNTGELLLTDAMYKEYQYIAFNISQTTANIDESGNLDTMEAKMVFSMFDEAIVDHVDAALSFTTGYYEDNKTAITTGDTAFIKGFAASNVLSKDYFAGKASVEVAAGYQVRVVFLAYDHNTYTVVYRTANLTGTIIMDAAFWANYEYVAFTISSVPSSDLSGVLETLPALLTFVDEV